Protein AF-A0A8T4T481-F1 (afdb_monomer_lite)

Foldseek 3Di:
DDDDADPQLVVLLLVLLVLQLVLLCPPPDNDPVLSVLLSVLSSCLSVQLQVQLQVLQVVVQKGKGKHWDFQDDDDDDDPDPVVVVVVVCRRQVLRVVQVVVCVVVVSLDRLSQTIFIDIDHPPPDPPVDPDDDQLLSQLVSLLSSLVSLVVSLLVVCVVVPDDRPSSCSSLSNSQSLLDCRHRRSNVSNCVNDVLSSQLSNQLSLQLSLCSNPDPSVVSNVVSNVRSVVRSVVCCVVQPVPPDPPPDPDDVSVVVSVVVVVLSVVLSVVLSVCVSVPPPSVVSVVVNVVSVVVVVVVVCVVVVPPD

Structure (mmCIF, N/CA/C/O backbone):
data_AF-A0A8T4T481-F1
#
_entry.id   AF-A0A8T4T481-F1
#
loop_
_atom_site.group_PDB
_atom_site.id
_atom_site.type_symbol
_atom_site.label_atom_id
_atom_site.label_alt_id
_atom_site.label_comp_id
_atom_site.label_asym_id
_atom_site.label_entity_id
_atom_site.label_seq_id
_atom_site.pdbx_PDB_ins_code
_atom_site.Cartn_x
_atom_site.Cartn_y
_atom_site.Cartn_z
_atom_site.occupancy
_atom_site.B_iso_or_equiv
_atom_site.auth_seq_id
_atom_site.auth_comp_id
_atom_site.auth_asym_id
_atom_site.auth_atom_id
_atom_site.pdbx_PDB_model_num
ATOM 1 N N . MET A 1 1 ? -4.929 15.536 20.850 1.00 77.12 1 MET A N 1
ATOM 2 C CA . MET A 1 1 ? -4.049 14.364 20.617 1.00 77.12 1 MET A CA 1
ATOM 3 C C . MET A 1 1 ? -2.682 14.865 20.194 1.00 77.12 1 MET A C 1
ATOM 5 O O . MET A 1 1 ? -2.613 15.972 19.676 1.00 77.12 1 MET A O 1
ATOM 9 N N . LYS A 1 2 ? -1.603 14.121 20.463 1.00 84.50 2 LYS A N 1
ATOM 10 C CA . LYS A 1 2 ? -0.240 14.537 20.091 1.00 84.50 2 LYS A CA 1
ATOM 11 C C . LYS A 1 2 ? 0.273 13.630 18.977 1.00 84.50 2 LYS A C 1
ATOM 13 O O . LYS A 1 2 ? 0.201 12.415 19.113 1.00 84.50 2 LYS A O 1
ATOM 18 N N . PHE A 1 3 ? 0.809 14.221 17.913 1.00 93.25 3 PHE A N 1
ATOM 19 C CA . PHE A 1 3 ? 1.519 13.489 16.869 1.00 93.25 3 PHE A CA 1
ATOM 20 C C . PHE A 1 3 ? 2.797 12.888 17.470 1.00 93.25 3 PHE A C 1
ATOM 22 O O . PHE A 1 3 ? 3.713 13.623 17.840 1.00 93.25 3 PHE A O 1
ATOM 29 N N . ARG A 1 4 ? 2.820 11.566 17.669 1.00 95.25 4 ARG A N 1
ATOM 30 C CA . ARG A 1 4 ? 3.954 10.830 18.244 1.00 95.25 4 ARG A CA 1
ATOM 31 C C . ARG A 1 4 ? 4.041 9.439 17.623 1.00 95.25 4 ARG A C 1
ATOM 33 O O . ARG A 1 4 ? 3.011 8.823 17.337 1.00 95.25 4 ARG A O 1
ATOM 40 N N . PHE A 1 5 ? 5.268 8.962 17.450 1.00 96.44 5 PHE A N 1
ATOM 41 C CA . PHE A 1 5 ? 5.553 7.580 17.083 1.00 96.44 5 PHE A CA 1
ATOM 42 C C . PHE A 1 5 ? 5.757 6.749 18.346 1.00 96.44 5 PHE A C 1
ATOM 44 O O . PHE A 1 5 ? 6.467 7.174 19.262 1.00 96.44 5 PHE A O 1
ATOM 51 N N . SER A 1 6 ? 5.122 5.580 18.417 1.00 96.06 6 SER A N 1
ATOM 52 C CA . SER A 1 6 ? 5.387 4.639 19.508 1.00 96.06 6 SER A CA 1
ATOM 53 C C . SER A 1 6 ? 6.702 3.890 19.250 1.00 96.06 6 SER A C 1
ATOM 55 O O . SER A 1 6 ? 7.133 3.739 18.108 1.00 96.06 6 SER A O 1
ATOM 57 N N . LYS A 1 7 ? 7.360 3.384 20.303 1.00 97.06 7 LYS A N 1
ATOM 58 C CA . LYS A 1 7 ? 8.579 2.571 20.127 1.00 97.06 7 LYS A CA 1
ATOM 59 C C . LYS A 1 7 ? 8.307 1.333 19.262 1.00 97.06 7 LYS A C 1
ATOM 61 O O . LYS A 1 7 ? 9.103 1.008 18.391 1.00 97.06 7 LYS A O 1
ATOM 66 N N . THR A 1 8 ? 7.159 0.683 19.467 1.00 95.06 8 THR A N 1
ATOM 67 C CA . THR A 1 8 ? 6.740 -0.483 18.674 1.00 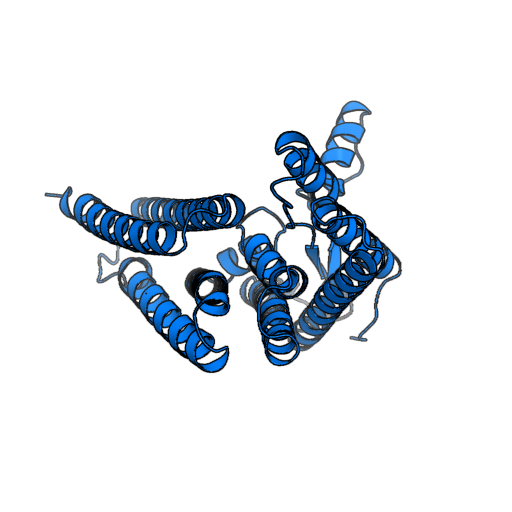95.06 8 THR A CA 1
ATOM 68 C C . THR A 1 8 ? 6.475 -0.124 17.217 1.00 95.06 8 THR A C 1
ATOM 70 O O . THR A 1 8 ? 6.789 -0.900 16.326 1.00 95.06 8 THR A O 1
ATOM 73 N N . GLU A 1 9 ? 5.930 1.065 16.966 1.00 96.19 9 GLU A N 1
ATOM 74 C CA . GLU A 1 9 ? 5.680 1.572 15.621 1.00 96.19 9 GLU A CA 1
ATOM 75 C C . GLU A 1 9 ? 6.979 1.796 14.841 1.00 96.19 9 GLU A C 1
ATOM 77 O O . GLU A 1 9 ? 7.082 1.371 13.693 1.00 96.19 9 GLU A O 1
ATOM 82 N N . ILE A 1 10 ? 7.989 2.394 15.484 1.00 98.00 10 ILE A N 1
ATOM 83 C CA . ILE A 1 10 ? 9.317 2.597 14.887 1.00 98.00 10 ILE A CA 1
ATOM 84 C C . ILE A 1 10 ? 9.959 1.249 14.541 1.00 98.00 10 ILE A C 1
ATOM 86 O O . ILE A 1 10 ? 10.468 1.085 13.436 1.00 98.00 10 ILE A O 1
ATOM 90 N N . ILE A 1 11 ? 9.893 0.271 15.452 1.00 97.31 11 ILE A N 1
ATOM 91 C CA . ILE A 1 11 ? 10.431 -1.078 15.217 1.00 97.31 11 ILE A CA 1
ATOM 92 C C . ILE A 1 11 ? 9.756 -1.725 14.003 1.00 97.31 11 ILE A C 1
ATOM 94 O O . ILE A 1 11 ? 10.442 -2.221 13.113 1.00 97.31 11 ILE A O 1
ATOM 98 N N . HIS A 1 12 ? 8.425 -1.682 13.924 1.00 97.00 12 HIS A N 1
ATOM 99 C CA . HIS A 1 12 ? 7.694 -2.226 12.779 1.00 97.00 12 HIS A CA 1
ATOM 100 C C . HIS A 1 12 ? 8.038 -1.527 11.468 1.00 97.00 12 HIS A C 1
ATOM 102 O O . HIS A 1 12 ? 8.135 -2.192 10.437 1.00 97.00 12 HIS A O 1
ATOM 108 N N . LEU A 1 13 ? 8.226 -0.207 11.494 1.00 97.94 13 LEU A N 1
ATOM 109 C CA . LEU A 1 13 ? 8.592 0.564 10.312 1.00 97.94 13 LEU A CA 1
ATOM 110 C C . LEU A 1 13 ? 9.979 0.156 9.804 1.00 97.94 13 LEU A C 1
ATOM 112 O O . LEU A 1 13 ? 10.129 -0.117 8.616 1.00 97.94 13 LEU A O 1
ATOM 116 N N . ILE A 1 14 ? 10.961 0.040 10.705 1.00 98.19 14 ILE A N 1
ATOM 117 C CA . ILE A 1 14 ? 12.320 -0.408 10.369 1.00 98.19 14 ILE A CA 1
ATOM 118 C C . ILE A 1 14 ? 12.294 -1.830 9.799 1.00 98.19 14 ILE A C 1
ATOM 120 O O . ILE A 1 14 ? 12.853 -2.065 8.730 1.00 98.19 14 ILE A O 1
ATOM 124 N N . LEU A 1 15 ? 11.607 -2.765 10.464 1.00 97.75 15 LEU A N 1
ATOM 125 C CA . LEU A 1 15 ? 11.497 -4.152 10.000 1.00 97.75 15 LEU A CA 1
ATOM 126 C C . LEU A 1 15 ? 10.835 -4.248 8.622 1.00 97.75 15 LEU A C 1
ATOM 128 O O . LEU A 1 15 ? 11.298 -5.000 7.769 1.00 97.75 15 LEU A O 1
ATOM 132 N N . SER A 1 16 ? 9.788 -3.459 8.380 1.00 98.00 16 SER A N 1
ATOM 133 C CA . SER A 1 16 ? 9.096 -3.448 7.088 1.00 98.00 16 SER A CA 1
ATOM 134 C C . SER A 1 16 ? 9.973 -2.872 5.981 1.00 98.00 16 SER A C 1
ATOM 136 O O . SER A 1 16 ? 10.030 -3.444 4.896 1.00 98.00 16 SER A O 1
ATOM 138 N N . ALA A 1 17 ? 10.700 -1.783 6.251 1.00 98.12 17 ALA A N 1
ATOM 139 C CA . ALA A 1 17 ? 11.646 -1.204 5.298 1.00 98.12 17 ALA A CA 1
ATOM 140 C C . ALA A 1 17 ? 12.780 -2.186 4.959 1.00 98.12 17 ALA A C 1
ATOM 142 O O . ALA A 1 17 ? 13.095 -2.384 3.784 1.00 98.12 17 ALA A O 1
ATOM 143 N N . MET A 1 18 ? 13.346 -2.858 5.968 1.00 98.12 18 MET A N 1
ATOM 144 C CA . MET A 1 18 ? 14.368 -3.892 5.777 1.00 98.12 18 MET A CA 1
ATOM 145 C C . MET A 1 18 ? 13.843 -5.067 4.948 1.00 98.12 18 MET A C 1
ATOM 147 O O . MET A 1 18 ? 14.505 -5.482 3.999 1.00 98.12 18 MET A O 1
ATOM 151 N N . LEU A 1 19 ? 12.642 -5.564 5.256 1.00 97.75 19 LEU A N 1
ATOM 152 C CA . LEU A 1 19 ? 12.029 -6.670 4.525 1.00 97.75 19 LEU A CA 1
ATOM 153 C C . LEU A 1 19 ? 11.752 -6.299 3.063 1.00 97.75 19 LEU A C 1
ATOM 155 O O . LEU A 1 19 ? 12.134 -7.048 2.172 1.00 97.75 19 LEU A O 1
ATOM 159 N N . ILE A 1 20 ? 11.158 -5.130 2.793 1.00 97.56 20 ILE A N 1
ATOM 160 C CA . ILE A 1 20 ? 10.938 -4.652 1.414 1.00 97.56 20 ILE A CA 1
ATOM 161 C C . ILE A 1 20 ? 12.269 -4.549 0.671 1.00 97.56 20 ILE A C 1
ATOM 163 O O . ILE A 1 20 ? 12.371 -4.988 -0.472 1.00 97.56 20 ILE A O 1
ATOM 167 N N . THR A 1 21 ? 13.293 -3.997 1.326 1.00 97.12 21 THR A N 1
ATOM 168 C CA . THR A 1 21 ? 14.625 -3.864 0.732 1.00 97.12 21 THR A CA 1
ATOM 169 C C . THR A 1 21 ? 15.186 -5.219 0.341 1.00 97.12 21 THR A C 1
ATOM 171 O O . THR A 1 21 ? 15.628 -5.369 -0.791 1.00 97.12 21 THR A O 1
ATOM 174 N N . PHE A 1 22 ? 15.119 -6.200 1.241 1.00 96.62 22 PHE A N 1
ATOM 175 C CA . PHE A 1 22 ? 15.574 -7.565 0.994 1.00 96.62 22 PHE A CA 1
ATOM 176 C C . PHE A 1 22 ? 14.816 -8.237 -0.161 1.00 96.62 22 PHE A C 1
ATOM 178 O O . PHE A 1 22 ? 15.438 -8.791 -1.063 1.00 96.62 22 PHE A O 1
ATOM 185 N N . LEU A 1 23 ? 13.481 -8.148 -0.167 1.00 95.88 23 LEU A N 1
ATOM 186 C CA . LEU A 1 23 ? 12.646 -8.780 -1.192 1.00 95.88 23 LEU A CA 1
ATOM 187 C C . LEU A 1 23 ? 12.890 -8.192 -2.589 1.00 95.88 23 LEU A C 1
ATOM 189 O O . LEU A 1 23 ? 12.857 -8.918 -3.576 1.00 95.88 23 LEU A O 1
ATOM 193 N N . VAL A 1 24 ? 13.117 -6.880 -2.691 1.00 94.81 24 VAL A N 1
ATOM 194 C CA . VAL A 1 24 ? 13.310 -6.212 -3.988 1.00 94.81 24 VAL A CA 1
ATOM 195 C C . VAL A 1 24 ? 14.765 -6.289 -4.458 1.00 94.81 24 VAL A C 1
ATOM 197 O O . VAL A 1 24 ? 15.008 -6.393 -5.658 1.00 94.81 24 VAL A O 1
ATOM 200 N N . SER A 1 25 ? 15.741 -6.254 -3.546 1.00 94.69 25 SER A N 1
ATOM 201 C CA . SER A 1 25 ? 17.161 -6.230 -3.913 1.00 94.69 25 SER A CA 1
ATOM 202 C C . SER A 1 25 ? 17.679 -7.550 -4.474 1.00 94.69 25 SER A C 1
ATOM 204 O O . SER A 1 25 ? 18.636 -7.533 -5.241 1.00 94.69 25 SER A O 1
ATOM 206 N N . PHE A 1 26 ? 17.052 -8.678 -4.137 1.00 90.94 26 PHE A N 1
ATOM 207 C CA . PHE A 1 26 ? 17.562 -10.005 -4.485 1.00 90.94 26 PHE A CA 1
ATOM 208 C C . PHE A 1 26 ? 17.659 -10.268 -5.995 1.00 90.94 26 PHE A C 1
ATOM 210 O O . PHE A 1 26 ? 18.586 -10.933 -6.447 1.00 90.94 26 PHE A O 1
ATOM 217 N N . ASN A 1 27 ? 16.730 -9.726 -6.787 1.00 84.50 27 ASN A N 1
ATOM 218 C CA . ASN A 1 27 ? 16.729 -9.903 -8.247 1.00 84.50 27 ASN A CA 1
ATOM 219 C C . ASN A 1 27 ? 17.620 -8.902 -8.981 1.00 84.50 27 ASN A C 1
ATOM 221 O O . ASN A 1 27 ? 17.756 -8.959 -10.205 1.00 84.50 27 ASN A O 1
ATOM 225 N N . ILE A 1 28 ? 18.184 -7.942 -8.259 1.00 86.00 28 ILE A N 1
ATOM 226 C CA . ILE A 1 28 ? 19.039 -6.923 -8.840 1.00 86.00 28 ILE A CA 1
ATOM 227 C C . ILE A 1 28 ? 20.461 -7.441 -8.692 1.00 86.00 28 ILE A C 1
ATOM 229 O O . ILE A 1 28 ? 20.845 -7.933 -7.630 1.00 86.00 28 ILE A O 1
ATOM 233 N N . LYS A 1 29 ? 21.248 -7.344 -9.772 1.00 82.88 29 LYS A N 1
ATOM 234 C CA . LYS A 1 29 ? 22.696 -7.595 -9.708 1.00 82.88 29 LYS A CA 1
ATOM 235 C C . LYS A 1 29 ? 23.229 -6.875 -8.474 1.00 82.88 29 LYS A C 1
ATOM 237 O O . LYS A 1 29 ? 22.825 -5.739 -8.253 1.00 82.88 29 LYS A O 1
ATOM 242 N N . SER A 1 30 ? 24.054 -7.549 -7.672 1.00 77.44 30 SER A N 1
ATOM 243 C CA . SER A 1 30 ? 24.447 -7.191 -6.298 1.00 77.44 30 SER A CA 1
ATOM 244 C C . SER A 1 30 ? 25.263 -5.890 -6.185 1.00 77.44 30 SER A C 1
ATOM 246 O O . SER A 1 30 ? 26.362 -5.853 -5.635 1.00 77.44 30 SER A O 1
ATOM 248 N N . GLU A 1 31 ? 24.728 -4.805 -6.727 1.00 92.44 31 GLU A N 1
ATOM 249 C CA . GLU A 1 31 ? 25.253 -3.459 -6.715 1.00 92.44 31 GLU A CA 1
ATOM 250 C C . GLU A 1 31 ? 24.807 -2.794 -5.419 1.00 92.44 31 GLU A C 1
ATOM 252 O O . GLU A 1 31 ? 23.629 -2.497 -5.210 1.00 92.44 31 GLU A O 1
ATOM 257 N N . VAL A 1 32 ? 25.774 -2.510 -4.549 1.00 94.00 32 VAL A N 1
ATOM 258 C CA . VAL A 1 32 ? 25.537 -1.860 -3.252 1.00 94.00 32 VAL A CA 1
ATOM 259 C C . VAL A 1 32 ? 24.754 -0.550 -3.414 1.00 94.00 32 VAL A C 1
ATOM 261 O O . VAL A 1 32 ? 23.876 -0.245 -2.607 1.00 94.00 32 VAL A O 1
ATOM 264 N N . SER A 1 33 ? 25.007 0.199 -4.494 1.00 92.69 33 SER A N 1
ATOM 265 C CA . SER A 1 33 ? 24.300 1.453 -4.784 1.00 92.69 33 SER A CA 1
ATOM 266 C C . SER A 1 33 ? 22.793 1.249 -4.996 1.00 92.69 33 SER A C 1
ATOM 268 O O . SER A 1 33 ? 21.999 2.053 -4.507 1.00 92.69 33 SER A O 1
ATOM 270 N N . ALA A 1 34 ? 22.385 0.165 -5.665 1.00 92.56 34 ALA A N 1
ATOM 271 C CA . ALA A 1 34 ? 20.980 -0.155 -5.897 1.00 92.56 34 ALA A CA 1
ATOM 272 C C . ALA A 1 34 ? 20.279 -0.532 -4.589 1.00 92.56 34 ALA A C 1
ATOM 274 O O . ALA A 1 34 ? 19.204 -0.011 -4.297 1.00 92.56 34 ALA A O 1
ATOM 275 N N . VAL A 1 35 ? 20.923 -1.349 -3.749 1.00 95.06 35 VAL A N 1
ATOM 276 C CA . VAL A 1 35 ? 20.387 -1.729 -2.430 1.00 95.06 35 VAL A CA 1
ATOM 277 C C . VAL A 1 35 ? 20.132 -0.496 -1.559 1.00 95.06 35 VAL A C 1
ATOM 279 O O . VAL A 1 35 ? 19.062 -0.376 -0.965 1.00 95.06 35 VAL A O 1
ATOM 282 N N . ILE A 1 36 ? 21.071 0.458 -1.529 1.00 95.50 36 ILE A N 1
ATOM 283 C CA . ILE A 1 36 ? 20.921 1.709 -0.769 1.00 95.50 36 ILE A CA 1
ATOM 284 C C . ILE A 1 36 ? 19.751 2.546 -1.303 1.00 95.50 36 ILE A C 1
ATOM 286 O O . ILE A 1 36 ? 18.955 3.054 -0.512 1.00 95.50 36 ILE A O 1
ATOM 290 N N . ARG A 1 37 ? 19.599 2.674 -2.630 1.00 94.81 37 ARG A N 1
ATOM 291 C CA . ARG A 1 37 ? 18.474 3.416 -3.229 1.00 94.81 37 ARG A CA 1
ATOM 292 C C . ARG A 1 37 ? 17.126 2.774 -2.903 1.00 94.81 37 ARG A C 1
ATOM 294 O O . ARG A 1 37 ? 16.200 3.486 -2.526 1.00 94.81 37 ARG A O 1
ATOM 301 N N . ILE A 1 38 ? 17.020 1.449 -2.978 1.00 95.75 38 ILE A N 1
ATOM 302 C CA . ILE A 1 38 ? 15.807 0.696 -2.612 1.00 95.75 38 ILE A CA 1
ATOM 303 C C . ILE A 1 38 ? 15.476 0.891 -1.133 1.00 95.75 38 ILE A C 1
ATOM 305 O O . ILE A 1 38 ? 14.319 1.150 -0.788 1.00 95.75 38 ILE A O 1
ATOM 309 N N . ALA A 1 39 ? 16.481 0.801 -0.259 1.00 97.00 39 ALA A N 1
ATOM 310 C CA . ALA A 1 39 ? 16.315 1.024 1.173 1.00 97.00 39 ALA A CA 1
ATOM 311 C C . ALA A 1 39 ? 15.792 2.431 1.463 1.00 97.00 39 ALA A C 1
ATOM 313 O O . ALA A 1 39 ? 14.841 2.605 2.225 1.00 97.00 39 ALA A O 1
ATOM 314 N N . LEU A 1 40 ? 16.360 3.437 0.802 1.00 96.81 40 LEU A N 1
ATOM 315 C CA . LEU A 1 40 ? 15.941 4.823 0.946 1.00 96.81 40 LEU A CA 1
ATOM 316 C C . LEU A 1 40 ? 14.509 5.026 0.431 1.00 96.81 40 LEU A C 1
ATOM 318 O O . LEU A 1 40 ? 13.671 5.559 1.158 1.00 96.81 40 LEU A O 1
ATOM 322 N N . VAL A 1 41 ? 14.195 4.566 -0.783 1.00 96.94 41 VAL A N 1
ATOM 323 C CA . VAL A 1 41 ? 12.866 4.738 -1.394 1.00 96.94 41 VAL A CA 1
ATOM 324 C C . VAL A 1 41 ? 11.779 4.024 -0.592 1.00 96.94 41 VAL A C 1
ATOM 326 O O . VAL A 1 41 ? 10.727 4.613 -0.332 1.00 96.94 41 VAL A O 1
ATOM 329 N N . SER A 1 42 ? 12.019 2.784 -0.159 1.00 97.44 42 SER A N 1
ATOM 330 C CA . SER A 1 42 ? 11.067 2.036 0.673 1.00 97.44 42 SER A CA 1
ATOM 331 C C . SER A 1 42 ? 10.837 2.724 2.022 1.00 97.44 42 SER A C 1
ATOM 333 O O . SER A 1 42 ? 9.688 2.916 2.422 1.00 97.44 42 SER A O 1
ATOM 335 N N . THR A 1 43 ? 11.905 3.191 2.677 1.00 98.25 43 THR A N 1
ATOM 336 C CA . THR A 1 43 ? 11.826 3.915 3.953 1.00 98.25 43 THR A CA 1
ATOM 337 C C . THR A 1 43 ? 11.040 5.218 3.816 1.00 98.25 43 THR A C 1
ATOM 339 O O . THR A 1 43 ? 10.115 5.453 4.593 1.00 98.25 43 THR A O 1
ATOM 342 N N . ILE A 1 44 ? 11.346 6.046 2.810 1.00 97.94 44 ILE A N 1
ATOM 343 C CA . ILE A 1 44 ? 10.622 7.304 2.563 1.00 97.94 44 ILE A CA 1
ATOM 344 C C . ILE A 1 44 ? 9.144 7.031 2.287 1.00 97.94 44 ILE A C 1
ATOM 346 O O . ILE A 1 44 ? 8.286 7.697 2.863 1.00 97.94 44 ILE A O 1
ATOM 350 N N . SER A 1 45 ? 8.843 6.032 1.454 1.00 98.06 45 SER A N 1
ATOM 351 C CA . SER A 1 45 ? 7.466 5.672 1.101 1.00 98.06 45 SER A CA 1
ATOM 352 C C . SER A 1 45 ? 6.654 5.285 2.337 1.00 98.06 45 SER A C 1
ATOM 354 O O . SER A 1 45 ? 5.554 5.799 2.537 1.00 98.06 45 SER A O 1
ATOM 356 N N . LEU A 1 46 ? 7.208 4.423 3.198 1.00 98.38 46 LEU A N 1
ATOM 357 C CA . LEU A 1 46 ? 6.557 4.011 4.441 1.00 98.38 46 LEU A CA 1
ATOM 358 C C . LEU A 1 46 ? 6.392 5.181 5.417 1.00 98.38 46 LEU A C 1
ATOM 360 O O . LEU A 1 46 ? 5.291 5.401 5.915 1.00 98.38 46 LEU A O 1
ATOM 364 N N . ILE A 1 47 ? 7.450 5.958 5.676 1.00 98.44 47 ILE A N 1
ATOM 365 C CA . ILE A 1 47 ? 7.392 7.097 6.607 1.00 98.44 47 ILE A CA 1
ATOM 366 C C . ILE A 1 47 ? 6.342 8.107 6.150 1.00 98.44 47 ILE A C 1
ATOM 368 O O . ILE A 1 47 ? 5.506 8.526 6.953 1.00 98.44 47 ILE A O 1
ATOM 372 N N . PHE A 1 48 ? 6.354 8.474 4.869 1.00 98.56 48 PHE A N 1
ATOM 373 C CA . PHE A 1 48 ? 5.409 9.438 4.323 1.00 98.56 48 PHE A CA 1
ATOM 374 C C . PHE A 1 48 ? 3.964 8.947 4.476 1.00 98.56 48 PHE A C 1
ATOM 376 O O . PHE A 1 48 ? 3.112 9.695 4.961 1.00 98.56 48 PHE A O 1
ATOM 383 N N . ALA A 1 49 ? 3.703 7.669 4.190 1.00 98.38 49 ALA A N 1
ATOM 384 C CA . ALA A 1 49 ? 2.380 7.086 4.382 1.00 98.38 49 ALA A CA 1
ATOM 385 C C . ALA A 1 49 ? 1.913 7.092 5.836 1.00 98.38 49 ALA A C 1
ATOM 387 O O . ALA A 1 49 ? 0.775 7.480 6.112 1.00 98.38 49 ALA A O 1
ATOM 388 N N . VAL A 1 50 ? 2.790 6.748 6.781 1.00 98.38 50 VAL A N 1
ATOM 389 C CA . VAL A 1 50 ? 2.454 6.774 8.211 1.00 98.38 50 VAL A CA 1
ATOM 390 C C . VAL A 1 50 ? 2.180 8.196 8.698 1.00 98.38 50 VAL A C 1
ATOM 392 O O . VAL A 1 50 ? 1.233 8.410 9.458 1.00 98.38 50 VAL A O 1
ATOM 395 N N . ILE A 1 51 ? 2.957 9.185 8.244 1.00 98.38 51 ILE A N 1
ATOM 396 C CA . ILE A 1 51 ? 2.722 10.598 8.571 1.00 98.38 51 ILE A CA 1
ATOM 397 C C . ILE A 1 51 ? 1.332 11.022 8.086 1.00 98.38 51 ILE A C 1
ATOM 399 O O . ILE A 1 51 ? 0.547 11.544 8.880 1.00 98.38 51 ILE A O 1
ATOM 403 N N . ILE A 1 52 ? 0.998 10.759 6.819 1.00 98.44 52 ILE A N 1
ATOM 404 C CA . ILE A 1 52 ? -0.301 11.125 6.241 1.00 98.44 52 ILE A CA 1
ATOM 405 C C . ILE A 1 52 ? -1.451 10.420 6.971 1.00 98.44 52 ILE A C 1
ATOM 407 O O . ILE A 1 52 ? -2.418 11.075 7.362 1.00 98.44 52 ILE A O 1
ATOM 411 N N . GLN A 1 53 ? -1.335 9.118 7.245 1.00 98.06 53 GLN A N 1
ATOM 412 C CA . GLN A 1 53 ? -2.341 8.369 8.007 1.00 98.06 53 GLN A CA 1
ATOM 413 C C . GLN A 1 53 ? -2.553 8.947 9.410 1.00 98.06 53 GLN A C 1
ATOM 415 O O . GLN A 1 53 ? -3.695 9.108 9.842 1.00 98.06 53 GLN A O 1
ATOM 420 N N . LYS A 1 54 ? -1.477 9.310 10.120 1.00 97.69 54 LYS A N 1
ATOM 421 C CA . LYS A 1 54 ? -1.569 9.967 11.431 1.00 97.69 54 LYS A CA 1
ATOM 422 C C . LYS A 1 54 ? -2.229 11.337 11.341 1.00 97.69 54 LYS A C 1
ATOM 424 O O . LYS A 1 54 ? -3.089 11.630 12.164 1.00 97.69 54 LYS A O 1
ATOM 429 N N . LEU A 1 55 ? -1.866 12.167 10.363 1.00 97.56 55 LEU A N 1
ATOM 430 C CA . LEU A 1 55 ? -2.462 13.496 10.180 1.00 97.56 55 LEU A CA 1
ATOM 431 C C . LEU A 1 55 ? -3.967 13.405 9.899 1.00 97.56 55 LEU A C 1
ATOM 433 O O . LEU A 1 55 ? -4.762 14.106 10.527 1.00 97.56 55 LEU A O 1
ATOM 437 N N . VAL A 1 56 ? -4.372 12.494 9.011 1.00 97.69 56 VAL A N 1
ATOM 438 C CA . VAL A 1 56 ? -5.787 12.250 8.702 1.00 97.69 56 VAL A CA 1
ATOM 439 C C . VAL A 1 56 ? -6.510 11.648 9.907 1.00 97.69 56 VAL A C 1
ATOM 441 O O . VAL A 1 56 ? -7.614 12.079 10.227 1.00 97.69 56 VAL A O 1
ATOM 444 N N . GLY A 1 57 ? -5.884 10.721 10.634 1.00 96.56 57 GLY A N 1
ATOM 445 C CA . GLY A 1 57 ? -6.431 10.172 11.875 1.00 96.56 57 GLY A CA 1
ATOM 446 C C . GLY A 1 57 ? -6.700 11.263 12.913 1.00 96.56 57 GLY A C 1
ATOM 447 O O . GLY A 1 57 ? -7.808 11.354 13.441 1.00 96.56 57 GLY A O 1
ATOM 448 N N . LEU A 1 58 ? -5.735 12.160 13.136 1.00 95.19 58 LEU A N 1
ATOM 449 C CA . LEU A 1 58 ? -5.867 13.277 14.075 1.00 95.19 58 LEU A CA 1
ATOM 450 C C . LEU A 1 58 ? -7.038 14.200 13.718 1.00 95.19 58 LEU A C 1
ATOM 452 O O . LEU A 1 58 ? -7.743 14.643 14.625 1.00 95.19 58 LEU A O 1
ATOM 456 N N . LYS A 1 59 ? -7.293 14.433 12.421 1.00 95.38 59 LYS A N 1
ATOM 457 C CA . LYS A 1 59 ? -8.455 15.203 11.941 1.00 95.38 59 LYS A CA 1
ATOM 458 C C . LYS A 1 59 ? -9.790 14.589 12.386 1.00 95.38 59 LYS A C 1
ATOM 460 O O . LYS A 1 59 ? -10.723 15.329 12.679 1.00 95.38 59 LYS A O 1
ATOM 465 N N . TYR A 1 60 ? -9.876 13.262 12.475 1.00 94.12 60 TYR A N 1
ATOM 466 C CA . TYR A 1 60 ? -11.066 12.536 12.942 1.00 94.12 60 TYR A CA 1
ATOM 467 C C . TYR A 1 60 ? -11.055 12.231 14.449 1.00 94.12 60 TYR A C 1
ATOM 469 O O . TYR A 1 60 ? -11.936 11.534 14.949 1.00 94.12 60 TYR A O 1
ATOM 477 N N . GLY A 1 61 ? -10.065 12.726 15.199 1.00 92.69 61 GLY A N 1
ATOM 478 C CA . GLY A 1 61 ? -9.910 12.376 16.611 1.00 92.69 61 GLY A CA 1
ATOM 479 C C . GLY A 1 61 ? -9.582 10.892 16.815 1.00 92.69 61 GLY A C 1
ATOM 480 O O . GLY A 1 61 ? -10.091 10.253 17.739 1.00 92.69 61 GLY A O 1
ATOM 481 N N . LEU A 1 62 ? -8.757 10.341 15.930 1.00 93.56 62 LEU A N 1
ATOM 482 C CA . LEU A 1 62 ? -8.286 8.964 15.929 1.00 93.56 62 LEU A CA 1
ATOM 483 C C . LEU A 1 62 ? -6.751 8.944 15.997 1.00 93.56 62 LEU A C 1
ATOM 485 O O . LEU A 1 62 ? -6.069 9.784 15.412 1.00 93.56 62 LEU A O 1
ATOM 489 N N . GLU A 1 63 ? -6.190 7.965 16.696 1.00 95.00 63 GLU A N 1
ATOM 490 C CA . GLU A 1 63 ? -4.751 7.708 16.740 1.00 95.00 63 GLU A CA 1
ATOM 491 C C . GLU A 1 63 ? -4.435 6.541 15.801 1.00 95.00 63 GLU A C 1
ATOM 493 O O . GLU A 1 63 ? -4.739 5.388 16.103 1.00 95.00 63 GLU A O 1
ATOM 498 N N . ALA A 1 64 ? -3.847 6.840 14.641 1.00 96.81 64 ALA A N 1
ATOM 499 C CA . ALA A 1 64 ? -3.326 5.818 13.740 1.00 96.81 64 ALA A CA 1
ATOM 500 C C . ALA A 1 64 ? -1.927 5.377 14.202 1.00 96.81 64 ALA A C 1
ATOM 502 O O . ALA A 1 64 ? -1.043 6.208 14.445 1.00 96.81 64 ALA A O 1
ATOM 503 N N . GLU A 1 65 ? -1.729 4.070 14.328 1.00 96.94 65 GLU A N 1
ATOM 504 C CA . GLU A 1 65 ? -0.448 3.463 14.677 1.00 96.94 65 GLU A CA 1
ATOM 505 C C . GLU A 1 65 ? -0.055 2.437 13.619 1.00 96.94 65 GLU A C 1
ATOM 507 O O . GLU A 1 65 ? -0.792 1.481 13.373 1.00 96.94 65 GLU A O 1
ATOM 512 N N . TYR A 1 66 ? 1.111 2.625 13.007 1.00 97.75 66 TYR A N 1
ATOM 513 C CA . TYR A 1 66 ? 1.648 1.690 12.030 1.00 97.75 66 TYR A CA 1
ATOM 514 C C . TYR A 1 66 ? 2.005 0.339 12.663 1.00 97.75 66 TYR A C 1
ATOM 516 O O . TYR A 1 66 ? 2.542 0.248 13.775 1.00 97.75 66 TYR A O 1
ATOM 524 N N . ARG A 1 67 ? 1.680 -0.733 11.941 1.00 96.38 67 ARG A N 1
ATOM 525 C CA . ARG A 1 67 ? 1.900 -2.122 12.344 1.00 96.38 67 ARG A CA 1
ATOM 526 C C . ARG A 1 67 ? 2.299 -2.940 11.121 1.00 96.38 67 ARG A C 1
ATOM 528 O O . ARG A 1 67 ? 1.871 -2.648 10.007 1.00 96.38 67 ARG A O 1
ATOM 535 N N . ILE A 1 68 ? 3.081 -3.990 11.338 1.00 96.50 68 ILE A N 1
ATOM 536 C CA . ILE A 1 68 ? 3.224 -5.034 10.321 1.00 96.50 68 ILE A CA 1
ATOM 537 C C . ILE A 1 68 ? 1.859 -5.713 10.164 1.00 96.50 68 ILE A C 1
ATOM 539 O O . ILE A 1 68 ? 1.102 -5.826 11.131 1.00 96.50 68 ILE A O 1
ATOM 543 N N . TRP A 1 69 ? 1.513 -6.096 8.941 1.00 96.06 69 TRP A N 1
ATOM 544 C CA . TRP A 1 69 ? 0.276 -6.804 8.657 1.00 96.06 69 TRP A CA 1
ATOM 545 C C . TRP A 1 69 ? 0.194 -8.109 9.462 1.00 96.06 69 TRP A C 1
ATOM 547 O O . TRP A 1 69 ? 1.151 -8.874 9.529 1.00 96.06 69 TRP A O 1
ATOM 557 N N . ALA A 1 70 ? -0.964 -8.331 10.077 1.00 93.94 70 ALA A N 1
ATOM 558 C CA . ALA A 1 70 ? -1.306 -9.500 10.877 1.00 93.94 70 ALA A CA 1
ATOM 559 C C . ALA A 1 70 ? -2.766 -9.857 10.576 1.00 93.94 70 ALA A C 1
ATOM 561 O O . ALA A 1 70 ? -3.610 -8.957 10.501 1.00 93.94 70 ALA A O 1
ATOM 562 N N . PHE A 1 71 ? -3.101 -11.136 10.410 1.00 88.50 71 PHE A N 1
ATOM 563 C CA . PHE A 1 71 ? -4.496 -11.554 10.184 1.00 88.50 71 PHE A CA 1
ATOM 564 C C . PHE A 1 71 ? -5.362 -11.398 11.436 1.00 88.50 71 PHE A C 1
ATOM 566 O O . PHE A 1 71 ? -6.575 -11.218 11.330 1.00 88.50 71 PHE A O 1
ATOM 573 N N . ARG A 1 72 ? -4.757 -11.458 12.623 1.00 80.94 72 ARG A N 1
ATOM 574 C CA . ARG A 1 72 ? -5.478 -11.433 13.892 1.00 80.94 72 ARG A CA 1
ATOM 575 C C . ARG A 1 72 ? -5.507 -10.030 14.481 1.00 80.94 72 ARG A C 1
ATOM 577 O O . ARG A 1 72 ? -4.479 -9.378 14.631 1.00 80.94 72 ARG A O 1
ATOM 584 N N . GLU A 1 73 ? -6.695 -9.578 14.866 1.00 67.00 73 GLU A N 1
ATOM 585 C CA . GLU A 1 73 ? -6.838 -8.441 15.774 1.00 67.00 73 GLU A CA 1
ATOM 586 C C . GLU A 1 73 ? -6.707 -8.974 17.208 1.00 67.00 73 GLU A C 1
ATOM 588 O O . GLU A 1 73 ? -7.604 -9.657 17.692 1.00 67.00 73 GLU A O 1
ATOM 593 N N . TYR A 1 74 ? -5.546 -8.740 17.836 1.00 55.69 74 TYR A N 1
ATOM 594 C CA . TYR A 1 74 ? -5.160 -9.103 19.213 1.00 55.69 74 TYR A CA 1
ATOM 595 C C . TYR A 1 74 ? -6.260 -9.764 20.070 1.00 55.69 74 TYR A C 1
ATOM 597 O O . TYR A 1 74 ? -7.026 -9.084 20.756 1.00 55.69 74 TYR A O 1
ATOM 605 N N . THR A 1 75 ? -6.306 -11.097 20.103 1.00 50.44 75 THR A N 1
ATOM 606 C CA . THR A 1 75 ? -7.099 -11.824 21.105 1.00 50.44 75 THR A CA 1
ATOM 607 C C . THR A 1 75 ? -6.244 -12.226 22.305 1.00 50.44 75 THR A C 1
ATOM 609 O O . THR A 1 75 ? -5.017 -12.165 22.279 1.00 50.44 75 THR A O 1
ATOM 612 N N . LYS A 1 76 ? -6.927 -12.610 23.389 1.00 60.97 76 LYS A N 1
ATOM 613 C CA . LYS A 1 76 ? -6.339 -13.032 24.669 1.00 60.97 76 LYS A CA 1
ATOM 614 C C . LYS A 1 76 ? -5.213 -14.065 24.479 1.00 60.97 76 LYS A C 1
ATOM 616 O O . LYS A 1 76 ? -5.318 -14.883 23.565 1.00 60.97 76 LYS A O 1
ATOM 621 N N . PRO A 1 77 ? -4.200 -14.072 25.370 1.00 64.44 77 PRO A N 1
ATOM 622 C CA . PRO A 1 77 ? -3.067 -14.983 25.265 1.00 64.44 77 PRO A CA 1
ATOM 623 C C . PRO A 1 77 ? -3.527 -16.449 25.206 1.00 64.44 77 PRO A C 1
ATOM 625 O O . PRO A 1 77 ? -4.490 -16.826 25.894 1.00 64.44 77 PRO A O 1
ATOM 628 N N . PRO A 1 78 ? -2.858 -17.281 24.395 1.00 68.19 78 PRO A N 1
ATOM 629 C CA . PRO A 1 78 ? -3.249 -18.665 24.187 1.00 68.19 78 PRO A CA 1
ATOM 630 C C . PRO A 1 78 ? -3.051 -19.479 25.467 1.00 68.19 78 PRO A C 1
ATOM 632 O O . PRO A 1 78 ? -2.049 -19.349 26.163 1.00 68.19 78 PRO A O 1
ATOM 635 N N . LYS A 1 79 ? -4.002 -20.371 25.766 1.00 81.25 79 LYS A N 1
ATOM 636 C CA . LYS A 1 79 ? -3.921 -21.291 26.918 1.00 81.25 79 LYS A CA 1
ATOM 637 C C . LYS A 1 79 ? -3.111 -22.569 26.640 1.00 81.25 79 LYS A C 1
ATOM 639 O O . LYS A 1 79 ? -2.906 -23.356 27.553 1.00 81.25 79 LYS A O 1
ATOM 644 N N . SER A 1 80 ? -2.696 -22.812 25.395 1.00 89.25 80 SER A N 1
ATOM 645 C CA . SER A 1 80 ? -2.055 -24.065 24.961 1.00 89.25 80 SER A CA 1
ATOM 646 C C . SER A 1 80 ? -0.923 -23.801 23.969 1.00 89.25 80 SER A C 1
ATOM 648 O O . SER A 1 80 ? -1.078 -22.934 23.111 1.00 89.25 80 SER A O 1
ATOM 650 N N . PHE A 1 81 ? 0.146 -24.602 24.013 1.00 86.38 81 PHE A N 1
ATOM 651 C CA . PHE A 1 81 ? 1.326 -24.464 23.145 1.00 86.38 81 PHE A CA 1
ATOM 652 C C . PHE A 1 81 ? 1.006 -24.490 21.638 1.00 86.38 81 PHE A C 1
ATOM 654 O O . PHE A 1 81 ? 1.493 -23.636 20.906 1.00 86.38 81 PHE A O 1
ATOM 661 N N . LEU A 1 82 ? 0.121 -25.384 21.173 1.00 86.62 82 LEU A N 1
ATOM 662 C CA . LEU A 1 82 ? -0.293 -25.421 19.757 1.00 86.62 82 LEU A CA 1
ATOM 663 C C . LEU A 1 82 ? -0.953 -24.109 19.307 1.00 86.62 82 LEU A C 1
ATOM 665 O O . LEU A 1 82 ? -0.648 -23.599 18.233 1.00 86.62 82 LEU A O 1
ATOM 669 N N . ARG A 1 83 ? -1.783 -23.513 20.172 1.00 84.62 83 ARG A N 1
ATOM 670 C CA . ARG A 1 83 ? -2.356 -22.183 19.923 1.00 84.62 83 ARG A CA 1
ATOM 671 C C . ARG A 1 83 ? -1.296 -21.087 19.961 1.00 84.62 83 ARG A C 1
ATOM 673 O O . ARG A 1 83 ? -1.454 -20.105 19.267 1.00 84.62 83 ARG A O 1
ATOM 680 N N . ALA A 1 84 ? -0.214 -21.237 20.725 1.00 84.00 84 ALA A N 1
ATOM 681 C CA . ALA A 1 84 ? 0.878 -20.262 20.711 1.00 84.00 84 ALA A CA 1
ATOM 682 C C . ALA A 1 84 ? 1.634 -20.245 19.374 1.00 84.00 84 ALA A C 1
ATOM 684 O O . ALA A 1 84 ? 1.993 -19.170 18.901 1.00 84.00 84 ALA A O 1
ATOM 685 N N . ILE A 1 85 ? 1.828 -21.410 18.745 1.00 84.56 85 ILE A N 1
ATOM 686 C CA . ILE A 1 85 ? 2.402 -21.493 17.393 1.00 84.56 85 ILE A CA 1
ATOM 687 C C . ILE A 1 85 ? 1.451 -20.852 16.380 1.00 84.56 85 ILE A C 1
ATOM 689 O O . ILE A 1 85 ? 1.870 -20.018 15.584 1.00 84.56 85 ILE A O 1
ATOM 693 N N . GLU A 1 86 ? 0.170 -21.210 16.429 1.00 86.06 86 GLU A N 1
ATOM 694 C CA . GLU A 1 86 ? -0.855 -20.632 15.558 1.00 86.06 86 GLU A CA 1
ATOM 695 C C . GLU A 1 86 ? -0.932 -19.100 15.711 1.00 86.06 86 GLU A C 1
ATOM 697 O O . GLU A 1 86 ? -0.900 -18.366 14.725 1.00 86.06 86 GLU A O 1
ATOM 702 N N . ASP A 1 87 ? -0.927 -18.609 16.949 1.00 84.88 87 ASP A N 1
ATOM 703 C CA . ASP A 1 87 ? -0.933 -17.186 17.279 1.00 84.88 87 ASP A CA 1
ATOM 704 C C . ASP A 1 87 ? 0.308 -16.467 16.732 1.00 84.88 87 ASP A C 1
ATOM 706 O O . ASP A 1 87 ? 0.186 -15.383 16.164 1.00 84.88 87 ASP A O 1
ATOM 710 N N . PHE A 1 88 ? 1.487 -17.092 16.820 1.00 85.62 88 PHE A N 1
ATOM 711 C CA . PHE A 1 88 ? 2.708 -16.564 16.215 1.00 85.62 88 PHE A CA 1
ATOM 712 C C . PHE A 1 88 ? 2.563 -16.417 14.695 1.00 85.62 88 PHE A C 1
ATOM 714 O O . PHE A 1 88 ? 2.864 -15.360 14.144 1.00 85.62 88 PHE A O 1
ATOM 721 N N . PHE A 1 89 ? 2.053 -17.438 14.002 1.00 86.75 89 PHE A N 1
ATOM 722 C CA . PHE A 1 89 ? 1.829 -17.341 12.558 1.00 86.75 89 PHE A CA 1
ATOM 723 C C . PHE A 1 89 ? 0.887 -16.192 12.200 1.00 86.75 89 PHE A C 1
ATOM 725 O O . PHE A 1 89 ? 1.155 -15.476 11.236 1.00 86.75 89 PHE A O 1
ATOM 732 N N . TYR A 1 90 ? -0.174 -15.985 12.983 1.00 86.75 90 TYR A N 1
ATOM 733 C CA . TYR A 1 90 ? -1.156 -14.932 12.742 1.00 86.75 90 TYR A CA 1
ATOM 734 C C . TYR A 1 90 ? -0.667 -13.512 13.054 1.00 86.75 90 TYR A C 1
ATOM 736 O O . TYR A 1 90 ? -1.092 -12.570 12.376 1.00 86.75 90 TYR A O 1
ATOM 744 N N . ASP A 1 91 ? 0.213 -13.349 14.040 1.00 88.38 91 ASP A N 1
ATOM 745 C CA . ASP A 1 91 ? 0.769 -12.049 14.427 1.00 88.38 91 ASP A CA 1
ATOM 746 C C . ASP A 1 91 ? 1.882 -11.580 13.469 1.00 88.38 91 ASP A C 1
ATOM 748 O O . ASP A 1 91 ? 2.113 -10.378 13.329 1.00 88.38 91 ASP A O 1
ATOM 752 N N . TYR A 1 92 ? 2.543 -12.512 12.770 1.00 90.88 92 TYR A N 1
ATOM 753 C CA . TYR A 1 92 ? 3.664 -12.234 11.860 1.00 90.88 92 TYR A CA 1
ATOM 754 C C . TYR A 1 92 ? 3.356 -12.520 10.380 1.00 90.88 92 TYR A C 1
ATOM 756 O O . TYR A 1 92 ? 4.272 -12.696 9.571 1.00 90.88 92 TYR A O 1
ATOM 764 N N . THR A 1 93 ? 2.081 -12.529 9.978 1.00 93.12 93 THR A N 1
ATOM 765 C CA . THR A 1 93 ? 1.671 -12.860 8.595 1.00 93.12 93 THR A CA 1
ATOM 766 C C . THR A 1 93 ? 2.305 -11.935 7.561 1.00 93.12 93 THR A C 1
ATOM 768 O O . THR A 1 93 ? 2.721 -12.389 6.500 1.00 93.12 93 THR A O 1
ATOM 771 N N . GLY A 1 94 ? 2.451 -10.652 7.891 1.00 93.00 94 GLY A N 1
ATOM 772 C CA . GLY A 1 94 ? 3.090 -9.634 7.060 1.00 93.00 94 GLY A CA 1
ATOM 773 C C . GLY A 1 94 ? 4.593 -9.789 6.892 1.00 93.00 94 GLY A C 1
ATOM 774 O O . GLY A 1 94 ? 5.171 -9.066 6.094 1.00 93.00 94 GLY A O 1
ATOM 775 N N . ILE A 1 95 ? 5.228 -10.728 7.594 1.00 96.19 95 ILE A N 1
ATOM 776 C CA . ILE A 1 95 ? 6.613 -11.141 7.335 1.00 96.19 95 ILE A CA 1
ATOM 777 C C . ILE A 1 95 ? 6.613 -12.495 6.630 1.00 96.19 95 ILE A C 1
ATOM 779 O O . ILE A 1 95 ? 7.231 -12.655 5.579 1.0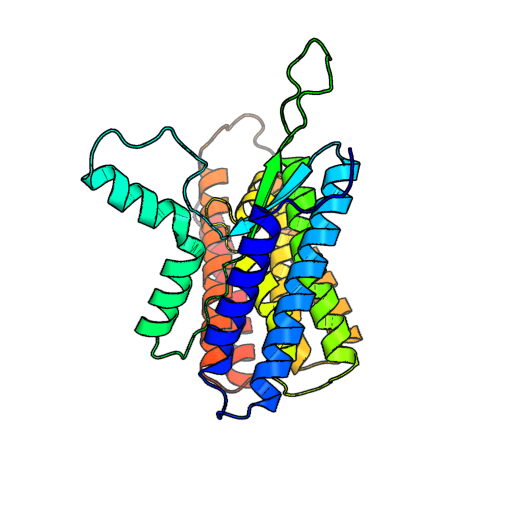0 96.19 95 ILE A O 1
ATOM 783 N N . LEU A 1 96 ? 5.887 -13.460 7.199 1.00 95.62 96 LEU A N 1
ATOM 784 C CA . LEU A 1 96 ? 5.920 -14.855 6.771 1.00 95.62 96 LEU A CA 1
ATOM 785 C C . LEU A 1 96 ? 5.357 -15.049 5.361 1.00 95.62 96 LEU A C 1
ATOM 787 O O . LEU A 1 96 ? 5.964 -15.760 4.568 1.00 95.62 96 LEU A O 1
ATOM 791 N N . ILE A 1 97 ? 4.236 -14.404 5.022 1.00 94.94 97 ILE A N 1
ATOM 792 C CA . ILE A 1 97 ? 3.594 -14.570 3.710 1.00 94.94 97 ILE A CA 1
ATOM 793 C C . ILE A 1 97 ? 4.442 -13.951 2.591 1.00 94.94 97 ILE A C 1
ATOM 795 O O . ILE A 1 97 ? 4.737 -14.673 1.640 1.00 94.94 97 ILE A O 1
ATOM 799 N N . PRO A 1 98 ? 4.895 -12.680 2.678 1.00 95.75 98 PRO A N 1
ATOM 800 C CA . PRO A 1 98 ? 5.839 -12.123 1.711 1.00 95.75 98 PRO A CA 1
ATOM 801 C C . PRO A 1 98 ? 7.067 -12.995 1.470 1.00 95.75 98 PRO A C 1
ATOM 803 O O . PRO A 1 98 ? 7.423 -13.240 0.320 1.00 95.75 98 PRO A O 1
ATOM 806 N N . LEU A 1 99 ? 7.679 -13.502 2.544 1.00 96.44 99 LEU A N 1
ATOM 807 C CA . LEU A 1 99 ? 8.871 -14.336 2.454 1.00 96.44 99 LEU A CA 1
ATOM 808 C C . LEU A 1 99 ? 8.568 -15.707 1.830 1.00 96.44 99 LEU A C 1
ATOM 810 O O . LEU A 1 99 ? 9.319 -16.169 0.978 1.00 96.44 99 LEU A O 1
ATOM 814 N N . ALA A 1 100 ? 7.451 -16.339 2.197 1.00 95.06 100 ALA A N 1
ATOM 815 C CA . ALA A 1 100 ? 7.028 -17.610 1.617 1.00 95.06 100 ALA A CA 1
ATOM 816 C C . ALA A 1 100 ? 6.720 -17.478 0.118 1.00 95.06 100 ALA A C 1
ATOM 818 O O . ALA A 1 100 ? 7.218 -18.274 -0.674 1.00 95.06 100 ALA A O 1
ATOM 819 N N . VAL A 1 101 ? 5.959 -16.455 -0.290 1.00 93.88 101 VAL A N 1
ATOM 820 C CA . VAL A 1 101 ? 5.665 -16.182 -1.711 1.00 93.88 101 VAL A CA 1
ATOM 821 C C . VAL A 1 101 ? 6.957 -15.931 -2.483 1.00 93.88 101 VAL A C 1
ATOM 823 O O . VAL A 1 101 ? 7.150 -16.474 -3.569 1.00 93.88 101 VAL A O 1
ATOM 826 N N . PHE A 1 102 ? 7.871 -15.161 -1.902 1.00 93.62 102 PHE A N 1
ATOM 827 C CA . PHE A 1 102 ? 9.170 -14.883 -2.493 1.00 93.62 102 PHE A CA 1
ATOM 828 C C . PHE A 1 102 ? 10.009 -16.156 -2.691 1.00 93.62 102 PHE A C 1
ATOM 830 O O . PHE A 1 102 ? 10.534 -16.371 -3.778 1.00 93.62 102 PHE A O 1
ATOM 837 N N . LEU A 1 103 ? 10.082 -17.045 -1.695 1.00 94.56 103 LEU A N 1
ATOM 838 C CA . LEU A 1 103 ? 10.814 -18.312 -1.812 1.00 94.56 103 LEU A CA 1
ATOM 839 C C . LEU A 1 103 ? 10.172 -19.263 -2.831 1.00 94.56 103 LEU A C 1
ATOM 841 O O . LEU A 1 103 ? 10.872 -19.819 -3.671 1.00 94.56 103 LEU A O 1
ATOM 845 N N . ILE A 1 104 ? 8.844 -19.413 -2.801 1.00 94.12 104 ILE A N 1
ATOM 846 C CA . ILE A 1 104 ? 8.103 -20.291 -3.725 1.00 94.12 104 ILE A CA 1
ATOM 847 C C . ILE A 1 104 ? 8.255 -19.821 -5.176 1.00 94.12 104 ILE A C 1
ATOM 849 O O . ILE A 1 104 ? 8.322 -20.637 -6.092 1.00 94.12 104 ILE A O 1
ATOM 853 N N . THR A 1 105 ? 8.334 -18.508 -5.397 1.00 91.31 105 THR A N 1
ATOM 854 C CA . THR A 1 105 ? 8.507 -17.925 -6.734 1.00 91.31 105 THR A CA 1
ATOM 855 C C . THR A 1 105 ? 9.971 -17.805 -7.160 1.00 91.31 105 THR A C 1
ATOM 857 O O . THR A 1 105 ? 10.244 -17.171 -8.176 1.00 91.31 105 THR A O 1
ATOM 860 N N . ASN A 1 106 ? 10.920 -18.405 -6.427 1.00 91.69 106 ASN A N 1
ATOM 861 C CA . ASN A 1 106 ? 12.362 -18.278 -6.677 1.00 91.69 106 ASN A CA 1
ATOM 862 C C . ASN A 1 106 ? 12.796 -16.811 -6.811 1.00 91.69 106 ASN A C 1
ATOM 864 O O . ASN A 1 106 ? 13.455 -16.425 -7.773 1.00 91.69 106 ASN A O 1
ATOM 868 N N . ALA A 1 107 ? 12.361 -15.989 -5.858 1.00 90.19 107 ALA A N 1
ATOM 869 C CA . ALA A 1 107 ? 12.559 -14.548 -5.786 1.00 90.19 107 ALA A CA 1
ATOM 870 C C . ALA A 1 107 ? 11.867 -13.704 -6.865 1.00 90.19 107 ALA A C 1
ATOM 872 O O . ALA A 1 107 ? 11.849 -12.482 -6.747 1.00 90.19 107 ALA A O 1
ATOM 873 N N . PHE A 1 108 ? 11.243 -14.300 -7.879 1.00 87.12 108 PHE A N 1
ATOM 874 C CA . PHE A 1 108 ? 10.692 -13.580 -9.028 1.00 87.12 108 PHE A CA 1
ATOM 875 C C . PHE A 1 108 ? 9.618 -12.543 -8.664 1.00 87.12 108 PHE A C 1
ATOM 877 O O . PHE A 1 108 ? 9.557 -11.472 -9.268 1.00 87.12 108 PHE A O 1
ATOM 884 N N . TRP A 1 109 ? 8.787 -12.838 -7.661 1.00 88.06 109 TRP A N 1
ATOM 885 C CA . TRP A 1 109 ? 7.643 -12.010 -7.292 1.00 88.06 109 TRP A CA 1
ATOM 886 C C . TRP A 1 109 ? 7.799 -11.455 -5.862 1.00 88.06 109 TRP A C 1
ATOM 888 O O . TRP A 1 109 ? 7.476 -12.138 -4.885 1.00 88.06 109 TRP A O 1
ATOM 898 N N . PRO A 1 110 ? 8.211 -10.182 -5.695 1.00 91.62 110 PRO A N 1
ATOM 899 C CA . PRO A 1 110 ? 8.233 -9.526 -4.392 1.00 91.62 110 PRO A CA 1
ATOM 900 C C . PRO A 1 110 ? 6.810 -9.128 -3.968 1.00 91.62 110 PRO A C 1
ATOM 902 O O . PRO A 1 110 ? 6.238 -8.147 -4.453 1.00 91.62 110 PRO A O 1
ATOM 905 N N . PHE A 1 111 ? 6.211 -9.902 -3.064 1.00 94.56 111 PHE A N 1
ATOM 906 C CA . PHE A 1 111 ? 4.893 -9.613 -2.492 1.00 94.56 111 PHE A CA 1
ATOM 907 C C . PHE A 1 111 ? 5.013 -8.571 -1.367 1.00 94.56 111 PHE A C 1
ATOM 909 O O . PHE A 1 111 ? 5.424 -8.897 -0.260 1.00 94.56 111 PHE A O 1
ATOM 916 N N . LEU A 1 112 ? 4.667 -7.303 -1.628 1.00 96.62 112 LEU A N 1
ATOM 917 C CA . LEU A 1 112 ? 4.939 -6.189 -0.697 1.00 96.62 112 LEU A CA 1
ATOM 918 C C . LEU A 1 112 ? 3.761 -5.823 0.226 1.00 96.62 112 LEU A C 1
ATOM 920 O O . LEU A 1 112 ? 3.704 -4.704 0.741 1.00 96.62 112 LEU A O 1
ATOM 924 N N . ALA A 1 113 ? 2.815 -6.737 0.465 1.00 96.00 113 ALA A N 1
ATOM 925 C CA . ALA A 1 113 ? 1.703 -6.512 1.397 1.00 96.00 113 ALA A CA 1
ATOM 926 C C . ALA A 1 113 ? 2.159 -6.660 2.865 1.00 96.00 113 ALA A C 1
ATOM 928 O O . ALA A 1 113 ? 1.758 -7.578 3.570 1.00 96.00 113 ALA A O 1
ATOM 929 N N . ILE A 1 114 ? 3.045 -5.771 3.315 1.00 97.19 114 ILE A N 1
ATOM 930 C CA . ILE A 1 114 ? 3.689 -5.840 4.641 1.00 97.19 114 ILE A CA 1
ATOM 931 C C . ILE A 1 114 ? 3.086 -4.808 5.600 1.00 97.19 114 ILE A C 1
ATOM 933 O O . ILE A 1 114 ? 2.975 -5.043 6.801 1.00 97.19 114 ILE A O 1
ATOM 937 N N . ALA A 1 115 ? 2.685 -3.652 5.071 1.00 96.62 115 ALA A N 1
ATOM 938 C CA . ALA A 1 115 ? 2.238 -2.510 5.853 1.00 96.62 115 ALA A CA 1
ATOM 939 C C . ALA A 1 115 ? 0.752 -2.605 6.234 1.00 96.62 115 ALA A C 1
ATOM 941 O O . ALA A 1 115 ? -0.128 -2.718 5.381 1.00 96.62 115 ALA A O 1
ATOM 942 N N . SER A 1 116 ? 0.467 -2.449 7.523 1.00 96.69 116 SER A N 1
ATOM 943 C CA . SER A 1 116 ? -0.870 -2.230 8.063 1.00 96.69 116 SER A CA 1
ATOM 944 C C . SER A 1 116 ? -0.836 -1.079 9.078 1.00 96.69 116 SER A C 1
ATOM 946 O O . SER A 1 116 ? 0.188 -0.454 9.353 1.00 96.69 116 SER A O 1
ATOM 948 N N . PHE A 1 117 ? -1.993 -0.747 9.625 1.00 97.12 117 PHE A N 1
ATOM 949 C CA . PHE A 1 117 ? -2.114 0.200 10.717 1.00 97.12 117 PHE A CA 1
ATOM 950 C C . PHE A 1 117 ? -3.260 -0.224 11.624 1.00 97.12 117 PHE A C 1
ATOM 952 O O . PHE A 1 117 ? -4.169 -0.935 11.206 1.00 97.12 117 PHE A O 1
ATOM 959 N N . ILE A 1 118 ? -3.260 0.240 12.861 1.00 95.69 118 ILE A N 1
ATOM 960 C CA . ILE A 1 118 ? -4.378 0.081 13.787 1.00 95.69 118 ILE A CA 1
ATOM 961 C C . ILE A 1 118 ? -4.869 1.471 14.150 1.00 95.69 118 ILE A C 1
ATOM 963 O O . ILE A 1 118 ? -4.081 2.406 14.290 1.00 95.69 118 ILE A O 1
ATOM 967 N N . ILE A 1 119 ? -6.184 1.611 14.279 1.00 94.81 119 ILE A N 1
ATOM 968 C CA . ILE A 1 119 ? -6.788 2.834 14.785 1.00 94.81 119 ILE A CA 1
ATOM 969 C C . ILE A 1 119 ? -7.122 2.634 16.253 1.00 94.81 119 ILE A C 1
ATOM 971 O O . ILE A 1 119 ? -7.867 1.729 16.619 1.00 94.81 119 ILE A O 1
ATOM 975 N N . LYS A 1 120 ? -6.594 3.520 17.089 1.00 92.00 120 LYS A N 1
ATOM 976 C CA . LYS A 1 120 ? -6.928 3.626 18.504 1.00 92.00 120 LYS A CA 1
ATOM 977 C C . LYS A 1 120 ? -7.727 4.900 18.723 1.00 92.00 120 LYS A C 1
ATOM 979 O O . LYS A 1 120 ? -7.454 5.936 18.123 1.00 92.00 120 LYS A O 1
ATOM 984 N N . ARG A 1 121 ? -8.718 4.845 19.607 1.00 86.44 121 ARG A N 1
ATOM 985 C CA . ARG A 1 121 ? -9.381 6.045 20.119 1.00 86.44 121 ARG A CA 1
ATOM 986 C C . ARG A 1 121 ? -8.842 6.307 21.525 1.00 86.44 121 ARG A C 1
ATOM 988 O O . ARG A 1 121 ? -8.924 5.413 22.366 1.00 86.44 121 ARG A O 1
ATOM 995 N N . PRO A 1 122 ? -8.285 7.490 21.818 1.00 81.50 122 PRO A N 1
ATOM 996 C CA . PRO A 1 122 ? -7.840 7.788 23.167 1.00 81.50 122 PRO A CA 1
ATOM 997 C C . PRO A 1 122 ? -9.055 7.872 24.091 1.00 81.50 122 PRO A C 1
ATOM 999 O O . PRO A 1 122 ? -10.024 8.576 23.812 1.00 81.50 122 PRO A O 1
ATOM 1002 N N . LEU A 1 123 ? -8.967 7.193 25.233 1.00 68.06 123 LEU A N 1
ATOM 1003 C CA . LEU A 1 123 ? -10.022 7.076 26.252 1.00 68.06 123 LEU A CA 1
ATOM 1004 C C . LEU A 1 123 ? -10.424 8.413 26.907 1.00 68.06 123 LEU A C 1
ATOM 1006 O O . LEU A 1 123 ? -11.271 8.450 27.793 1.00 68.06 123 LEU A O 1
ATOM 1010 N N . LYS A 1 124 ? -9.797 9.528 26.515 1.00 63.03 124 LYS A N 1
ATOM 1011 C CA . LYS A 1 124 ? -9.842 10.792 27.256 1.00 63.03 124 LYS A CA 1
ATOM 1012 C C . LYS A 1 124 ? -11.105 11.627 27.019 1.00 63.03 124 LYS A C 1
ATOM 1014 O O . LYS A 1 124 ? -11.263 12.657 27.665 1.00 63.03 124 LYS A O 1
ATOM 1019 N N . ILE A 1 125 ? -12.007 11.205 26.132 1.00 60.59 125 ILE A N 1
ATOM 1020 C CA . ILE A 1 125 ? -13.264 11.916 25.880 1.00 60.59 125 ILE A CA 1
ATOM 1021 C C . ILE A 1 125 ? -14.364 11.258 26.725 1.00 60.59 125 ILE A C 1
ATOM 1023 O O . ILE A 1 125 ? -14.976 10.276 26.314 1.00 60.59 125 ILE A O 1
ATOM 1027 N N . ARG A 1 126 ? -14.611 11.801 27.928 1.00 58.91 126 ARG A N 1
ATOM 1028 C CA . ARG A 1 126 ? -15.790 11.485 28.758 1.00 58.91 126 ARG A CA 1
ATOM 1029 C C . ARG A 1 126 ? -17.043 12.114 28.131 1.00 58.91 126 ARG A C 1
ATOM 1031 O O . ARG A 1 126 ? -17.643 13.030 28.676 1.00 58.91 126 ARG A O 1
ATOM 1038 N N . THR A 1 127 ? -17.438 11.640 26.959 1.00 59.41 127 THR A N 1
ATOM 1039 C CA . THR A 1 127 ? -18.807 11.812 26.469 1.00 59.41 127 THR A CA 1
ATOM 1040 C C . THR A 1 127 ? -19.560 10.566 26.906 1.00 59.41 127 THR A C 1
ATOM 1042 O O . THR A 1 127 ? -19.132 9.472 26.561 1.00 59.41 127 THR A O 1
ATOM 1045 N N . GLY A 1 128 ? -20.641 10.688 27.681 1.00 67.25 128 GLY A N 1
ATOM 1046 C CA . GLY A 1 128 ? -21.416 9.565 28.253 1.00 67.25 128 GLY A CA 1
ATOM 1047 C C . GLY A 1 128 ? -22.063 8.591 27.250 1.00 67.25 128 GLY A C 1
ATOM 1048 O O . GLY A 1 128 ? -22.964 7.844 27.608 1.00 67.25 128 GLY A O 1
ATOM 1049 N N . ARG A 1 129 ? -21.623 8.592 25.990 1.00 57.56 129 ARG A N 1
ATOM 1050 C CA . ARG A 1 129 ? -21.904 7.599 24.957 1.00 57.56 129 ARG A CA 1
ATOM 1051 C C . ARG A 1 129 ? -20.562 7.113 24.437 1.00 57.56 129 ARG A C 1
ATOM 1053 O O . ARG A 1 129 ? -19.774 7.950 24.007 1.00 57.56 129 ARG A O 1
ATOM 1060 N N . PHE A 1 130 ? -20.319 5.803 24.448 1.00 59.97 130 PHE A N 1
ATOM 1061 C CA . PHE A 1 130 ? -19.182 5.209 23.746 1.00 59.97 130 PHE A CA 1
ATOM 1062 C C . PHE A 1 130 ? -19.311 5.571 22.266 1.00 59.97 130 PHE A C 1
ATOM 1064 O O . PHE A 1 130 ? -20.206 5.051 21.596 1.00 59.97 130 PHE A O 1
ATOM 1071 N N . PRO A 1 131 ? -18.497 6.498 21.735 1.00 67.62 131 PRO A N 1
ATOM 1072 C CA . PRO A 1 131 ? -18.605 6.797 20.329 1.00 67.62 131 PRO A CA 1
ATOM 1073 C C . PRO A 1 131 ? -18.008 5.584 19.607 1.00 67.62 131 PRO A C 1
AT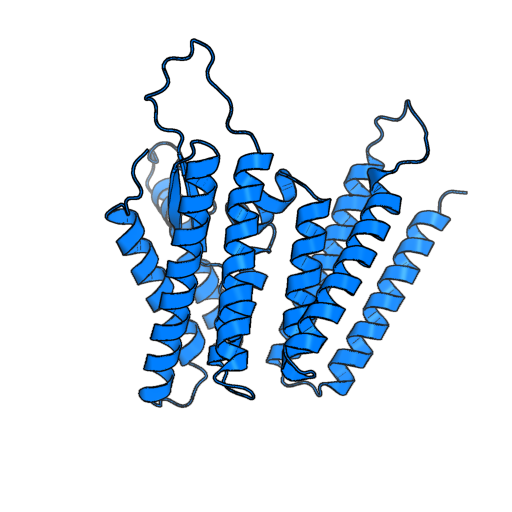OM 1075 O O . PRO A 1 131 ? -16.873 5.183 19.881 1.00 67.62 131 PRO A O 1
ATOM 1078 N N . PHE A 1 132 ? -18.773 4.975 18.706 1.00 82.44 132 PHE A N 1
ATOM 1079 C CA . PHE A 1 132 ? -18.256 3.956 17.796 1.00 82.44 132 PHE A CA 1
ATOM 1080 C C . PHE A 1 132 ? -17.279 4.622 16.814 1.00 82.44 132 PHE A C 1
ATOM 1082 O O . PHE A 1 132 ? -17.445 5.796 16.459 1.00 82.44 132 PHE A O 1
ATOM 1089 N N . ILE A 1 133 ? -16.199 3.935 16.442 1.00 90.06 133 ILE A N 1
ATOM 1090 C CA . ILE A 1 133 ? -15.321 4.398 15.359 1.00 90.06 133 ILE A CA 1
ATOM 1091 C C . ILE A 1 133 ? -16.089 4.143 14.065 1.00 90.06 133 ILE A C 1
ATOM 1093 O O . ILE A 1 133 ? -16.490 3.011 13.809 1.00 90.06 133 ILE A O 1
ATOM 1097 N N . LYS A 1 134 ? -16.348 5.187 13.273 1.00 93.25 134 LYS A N 1
ATOM 1098 C CA . LYS A 1 134 ? -17.093 5.008 12.024 1.00 93.25 134 LYS A CA 1
ATOM 1099 C C . LYS A 1 134 ? -16.168 4.397 10.981 1.00 93.25 134 LYS A C 1
ATOM 1101 O O . LYS A 1 134 ? -15.089 4.929 10.733 1.00 93.25 134 LYS A O 1
ATOM 1106 N N . GLU A 1 135 ? -16.619 3.353 10.296 1.00 93.56 135 GLU A N 1
ATOM 1107 C CA . GLU A 1 135 ? -15.854 2.701 9.220 1.00 93.56 135 GLU A CA 1
ATOM 1108 C C . GLU A 1 135 ? -15.442 3.683 8.116 1.00 93.56 135 GLU A C 1
ATOM 1110 O O . GLU A 1 135 ? -14.337 3.596 7.589 1.00 93.56 135 GLU A O 1
ATOM 1115 N N . LYS A 1 136 ? -16.272 4.696 7.834 1.00 95.56 136 LYS A N 1
ATOM 1116 C CA . LYS A 1 136 ? -15.937 5.786 6.901 1.00 95.56 136 LYS A CA 1
ATOM 1117 C C . LYS A 1 136 ? -14.689 6.574 7.318 1.00 95.56 136 LYS A C 1
ATOM 1119 O O . LYS A 1 136 ? -13.896 6.953 6.462 1.00 95.56 136 LYS A O 1
ATOM 1124 N N . GLU A 1 137 ? -14.496 6.812 8.616 1.00 96.31 137 GLU A N 1
ATOM 1125 C CA . GLU A 1 137 ? -13.308 7.504 9.142 1.00 96.31 137 GLU A CA 1
ATOM 1126 C C . GLU A 1 137 ? -12.069 6.607 8.999 1.00 96.31 137 GLU A C 1
ATOM 1128 O O . GLU A 1 137 ? -11.019 7.062 8.548 1.00 96.31 137 GLU A O 1
ATOM 1133 N N . VAL A 1 138 ? -12.211 5.308 9.296 1.00 97.06 138 VAL A N 1
ATOM 1134 C CA . VAL A 1 138 ? -11.148 4.301 9.118 1.00 97.06 138 VAL A CA 1
ATOM 1135 C C . VAL A 1 138 ? -10.728 4.178 7.653 1.00 97.06 138 VAL A C 1
ATOM 1137 O O . VAL A 1 138 ? -9.536 4.181 7.337 1.00 97.06 138 VAL A O 1
ATOM 1140 N N . SER A 1 139 ? -11.709 4.120 6.755 1.00 97.44 139 SER A N 1
ATOM 1141 C CA . SER A 1 139 ? -11.510 4.088 5.310 1.00 97.44 139 SER A CA 1
ATOM 1142 C C . SER A 1 139 ? -10.837 5.347 4.796 1.00 97.44 139 SER A C 1
ATOM 1144 O O . SER A 1 139 ? -9.995 5.239 3.913 1.00 97.44 139 SER A O 1
ATOM 1146 N N . ALA A 1 140 ? -11.173 6.529 5.317 1.00 98.19 140 ALA A N 1
ATOM 1147 C CA . ALA A 1 140 ? -10.508 7.765 4.917 1.00 98.19 140 ALA A CA 1
ATOM 1148 C C . ALA A 1 140 ? -9.014 7.722 5.275 1.00 98.19 140 ALA A C 1
ATOM 1150 O O . ALA A 1 140 ? -8.172 8.022 4.432 1.00 98.19 140 ALA A O 1
ATOM 1151 N N . VAL A 1 141 ? -8.669 7.273 6.488 1.00 98.31 141 VAL A N 1
ATOM 1152 C CA . VAL A 1 141 ? -7.264 7.092 6.899 1.00 98.31 141 VAL A CA 1
ATOM 1153 C C . VAL A 1 141 ? -6.542 6.107 5.972 1.00 98.31 141 VAL A C 1
ATOM 1155 O O . VAL A 1 141 ? -5.451 6.410 5.489 1.00 98.31 141 VAL A O 1
ATOM 1158 N N . ALA A 1 142 ? -7.156 4.957 5.672 1.00 98.38 142 ALA A N 1
ATOM 1159 C CA . ALA A 1 142 ? -6.584 3.969 4.756 1.00 98.38 142 ALA A CA 1
ATOM 1160 C C . ALA A 1 142 ? -6.377 4.535 3.340 1.00 98.38 142 ALA A C 1
ATOM 1162 O O . ALA A 1 142 ? -5.292 4.394 2.778 1.00 98.38 142 ALA A O 1
ATOM 1163 N N . PHE A 1 143 ? -7.394 5.210 2.798 1.00 98.44 143 PHE A N 1
ATOM 1164 C CA . PHE A 1 143 ? -7.395 5.822 1.470 1.00 98.44 143 PHE A CA 1
ATOM 1165 C C . PHE A 1 143 ? -6.246 6.816 1.300 1.00 98.44 143 PHE A C 1
ATOM 1167 O O . PHE A 1 143 ? -5.454 6.689 0.368 1.00 98.44 143 PHE A O 1
ATOM 1174 N N . PHE A 1 144 ? -6.094 7.757 2.235 1.00 98.56 144 PHE A N 1
ATOM 1175 C CA . PHE A 1 144 ? -5.001 8.728 2.180 1.00 98.56 144 PHE A CA 1
ATOM 1176 C C . PHE A 1 144 ? -3.624 8.081 2.376 1.00 98.56 144 PHE A C 1
ATOM 1178 O O . PHE A 1 144 ? -2.646 8.551 1.798 1.00 98.56 144 PHE A O 1
ATOM 1185 N N . GLY A 1 145 ? -3.541 6.973 3.119 1.00 98.06 145 GLY A N 1
ATOM 1186 C CA . GLY A 1 145 ? -2.329 6.157 3.172 1.00 98.06 145 GLY A CA 1
ATOM 1187 C C . GLY A 1 145 ? -1.957 5.569 1.808 1.00 98.06 145 GLY A C 1
ATOM 1188 O O . GLY A 1 145 ? -0.821 5.718 1.376 1.00 98.06 145 GLY A O 1
ATOM 1189 N N . VAL A 1 146 ? -2.909 4.979 1.082 1.00 98.44 146 VAL A N 1
ATOM 1190 C CA . VAL A 1 146 ? -2.655 4.456 -0.275 1.00 98.44 146 VAL A CA 1
ATOM 1191 C C . VAL A 1 146 ? -2.291 5.582 -1.250 1.00 98.44 146 VAL A C 1
ATOM 1193 O O . VAL A 1 146 ? -1.316 5.458 -1.989 1.00 98.44 146 VAL A O 1
ATOM 1196 N N . LEU A 1 147 ? -3.009 6.711 -1.213 1.00 98.25 147 LEU A N 1
ATOM 1197 C CA . LEU A 1 147 ? -2.698 7.875 -2.051 1.00 98.25 147 LEU A CA 1
ATOM 1198 C C . LEU A 1 147 ? -1.288 8.419 -1.812 1.00 98.25 147 LEU A C 1
ATOM 1200 O O . LEU A 1 147 ? -0.642 8.877 -2.750 1.00 98.25 147 LEU A O 1
ATOM 1204 N N . SER A 1 148 ? -0.799 8.375 -0.575 1.00 98.56 148 SER A N 1
ATOM 1205 C CA . SER A 1 148 ? 0.542 8.860 -0.255 1.00 98.56 148 SER A CA 1
ATOM 1206 C C . SER A 1 148 ? 1.646 8.038 -0.935 1.00 98.56 148 SER A C 1
ATOM 1208 O O . SER A 1 148 ? 2.627 8.617 -1.399 1.00 98.56 148 SER A O 1
ATOM 1210 N N . TYR A 1 149 ? 1.459 6.721 -1.093 1.00 98.38 149 TYR A N 1
ATOM 1211 C CA . TYR A 1 149 ? 2.372 5.881 -1.870 1.00 98.38 149 TYR A CA 1
ATOM 1212 C C . TYR A 1 149 ? 2.371 6.273 -3.350 1.00 98.38 149 TYR A C 1
ATOM 1214 O O . TYR A 1 149 ? 3.440 6.416 -3.943 1.00 98.38 149 TYR A O 1
ATOM 1222 N N . LEU A 1 150 ? 1.190 6.514 -3.934 1.00 97.81 150 LEU A N 1
ATOM 1223 C CA . LEU A 1 150 ? 1.079 7.006 -5.311 1.00 97.81 150 LEU A CA 1
ATOM 1224 C C . LEU A 1 150 ? 1.773 8.359 -5.471 1.00 97.81 150 LEU A C 1
ATOM 1226 O O . LEU A 1 150 ? 2.523 8.553 -6.420 1.00 97.81 150 LEU A O 1
ATOM 1230 N N . PHE A 1 151 ? 1.569 9.276 -4.525 1.00 97.88 151 PHE A N 1
ATOM 1231 C CA . PHE A 1 151 ? 2.184 10.599 -4.543 1.00 97.88 151 PHE A CA 1
ATOM 1232 C C . PHE A 1 151 ? 3.716 10.524 -4.517 1.00 97.88 151 PHE A C 1
ATOM 1234 O O . PHE A 1 151 ? 4.371 11.153 -5.345 1.00 97.88 151 PHE A O 1
ATOM 1241 N N . VAL A 1 152 ? 4.291 9.702 -3.630 1.00 97.62 152 VAL A N 1
ATOM 1242 C CA . VAL A 1 152 ? 5.745 9.466 -3.590 1.00 97.62 152 VAL A CA 1
ATOM 1243 C C . VAL A 1 152 ? 6.235 8.851 -4.901 1.00 97.62 152 VAL A C 1
ATOM 1245 O O . VAL A 1 152 ? 7.238 9.306 -5.444 1.00 97.62 152 VAL A O 1
ATOM 1248 N N . GLY A 1 153 ? 5.517 7.868 -5.451 1.00 96.38 153 GLY A N 1
ATOM 1249 C CA . GLY A 1 153 ? 5.855 7.261 -6.741 1.00 96.38 153 GLY A CA 1
ATOM 1250 C C . GLY A 1 153 ? 5.857 8.264 -7.896 1.00 96.38 153 GLY A C 1
ATOM 1251 O O . GLY A 1 153 ? 6.777 8.261 -8.710 1.00 96.38 153 GLY A O 1
ATOM 1252 N N . LEU A 1 154 ? 4.862 9.155 -7.949 1.00 95.75 154 LEU A N 1
ATOM 1253 C CA . LEU A 1 154 ? 4.770 10.200 -8.972 1.00 95.75 154 LEU A CA 1
ATOM 1254 C C . LEU A 1 154 ? 5.937 11.185 -8.861 1.00 95.75 154 LEU A C 1
ATOM 1256 O O . LEU A 1 154 ? 6.575 11.474 -9.869 1.00 95.75 154 LEU A O 1
ATOM 1260 N N . ILE A 1 155 ? 6.260 11.639 -7.644 1.00 95.88 155 ILE A N 1
ATOM 1261 C CA . ILE A 1 155 ? 7.414 12.510 -7.388 1.00 95.88 155 ILE A CA 1
ATOM 1262 C C . ILE A 1 155 ? 8.708 11.838 -7.848 1.00 95.88 155 ILE A C 1
ATOM 1264 O O . ILE A 1 155 ? 9.474 12.429 -8.604 1.00 95.88 155 ILE A O 1
ATOM 1268 N N . LEU A 1 156 ? 8.953 10.595 -7.427 1.00 94.75 156 LEU A N 1
ATOM 1269 C CA . LEU A 1 156 ? 10.179 9.880 -7.785 1.00 94.75 156 LEU A CA 1
ATOM 1270 C C . LEU A 1 156 ? 10.314 9.696 -9.298 1.00 94.75 156 LEU A C 1
ATOM 1272 O O . LEU A 1 156 ? 11.406 9.864 -9.831 1.00 94.75 156 LEU A O 1
ATOM 1276 N N . ASN A 1 157 ? 9.214 9.421 -9.998 1.00 93.25 157 ASN A N 1
ATOM 1277 C CA . ASN A 1 157 ? 9.220 9.290 -11.452 1.00 93.25 157 ASN A CA 1
ATOM 1278 C C . ASN A 1 157 ? 9.460 10.630 -12.180 1.00 93.25 157 ASN A C 1
ATOM 1280 O O . ASN A 1 157 ? 9.998 10.642 -13.282 1.00 93.25 157 ASN A O 1
ATOM 1284 N N . MET A 1 158 ? 9.117 11.774 -11.575 1.00 93.00 158 MET A N 1
ATOM 1285 C CA . MET A 1 158 ? 9.473 13.087 -12.135 1.00 93.00 158 MET A CA 1
ATOM 1286 C C . MET A 1 158 ? 10.978 13.374 -12.045 1.00 93.00 158 MET A C 1
ATOM 1288 O O . MET A 1 158 ? 11.526 14.005 -12.944 1.00 93.00 158 MET A O 1
ATOM 1292 N N . PHE A 1 159 ? 11.643 12.922 -10.976 1.00 90.62 159 PHE A N 1
ATOM 1293 C CA . PHE A 1 159 ? 13.074 13.168 -10.752 1.00 90.62 159 PHE A CA 1
ATOM 1294 C C . PHE A 1 159 ? 13.990 12.109 -11.371 1.00 90.62 159 PHE A C 1
ATOM 1296 O O . PHE A 1 159 ? 15.122 12.416 -11.733 1.00 90.62 159 PHE A O 1
ATOM 1303 N N . ALA A 1 160 ? 13.512 10.874 -11.495 1.00 87.31 160 ALA A N 1
ATOM 1304 C CA . ALA A 1 160 ? 14.236 9.764 -12.100 1.00 87.31 160 ALA A CA 1
ATOM 1305 C C . ALA A 1 160 ? 13.371 9.092 -13.181 1.00 87.31 160 ALA A C 1
ATOM 1307 O O . ALA A 1 160 ? 12.966 7.937 -13.012 1.00 87.31 160 ALA A O 1
ATOM 1308 N N . PRO A 1 161 ? 13.043 9.810 -14.275 1.00 69.19 161 PRO A N 1
ATOM 1309 C CA . PRO A 1 161 ? 12.232 9.251 -15.341 1.00 69.19 161 PRO A CA 1
ATOM 1310 C C . PRO A 1 161 ? 12.968 8.079 -15.997 1.00 69.19 161 PRO A C 1
ATOM 1312 O O . PRO A 1 161 ? 14.136 8.188 -16.362 1.00 69.19 161 PRO A O 1
ATOM 1315 N N . SER A 1 162 ? 12.229 6.987 -16.201 1.00 56.81 162 SER A N 1
ATOM 1316 C CA . SER A 1 162 ? 12.572 5.785 -16.977 1.00 56.81 162 SER A CA 1
ATOM 1317 C C . SER A 1 162 ? 13.447 4.705 -16.304 1.00 56.81 162 SER A C 1
ATOM 1319 O O . SER A 1 162 ? 14.587 4.899 -15.898 1.00 56.81 162 SER A O 1
ATOM 1321 N N . GLY A 1 163 ? 12.888 3.490 -16.247 1.00 66.88 163 GLY A N 1
ATOM 1322 C CA . GLY A 1 163 ? 13.627 2.224 -16.141 1.00 66.88 163 GLY A CA 1
ATOM 1323 C C . GLY A 1 163 ? 13.967 1.726 -14.736 1.00 66.88 163 GLY A C 1
ATOM 1324 O O . GLY A 1 163 ? 13.890 0.519 -14.504 1.00 66.88 163 GLY A O 1
ATOM 1325 N N . LEU A 1 164 ? 14.281 2.622 -13.799 1.00 82.19 164 LEU A N 1
ATOM 1326 C CA . LEU A 1 164 ? 14.717 2.243 -12.453 1.00 82.19 164 LEU A CA 1
ATOM 1327 C C . LEU A 1 164 ? 13.621 1.500 -11.680 1.00 82.19 164 LEU A C 1
ATOM 1329 O O . LEU A 1 164 ? 12.502 1.995 -11.511 1.00 82.19 164 LEU A O 1
ATOM 1333 N N . ILE A 1 165 ? 13.948 0.296 -11.205 1.00 84.88 165 ILE A N 1
ATOM 1334 C CA . ILE A 1 165 ? 13.018 -0.569 -10.469 1.00 84.88 165 ILE A CA 1
ATOM 1335 C C . ILE A 1 165 ? 12.560 0.089 -9.161 1.00 84.88 165 ILE A C 1
ATOM 1337 O O . ILE A 1 165 ? 11.433 -0.112 -8.712 1.00 84.88 165 ILE A O 1
ATOM 1341 N N . GLU A 1 166 ? 13.398 0.964 -8.609 1.00 87.94 166 GLU A N 1
ATOM 1342 C CA . GLU A 1 166 ? 13.175 1.710 -7.379 1.00 87.94 166 GLU A CA 1
ATOM 1343 C C . GLU A 1 166 ? 11.959 2.640 -7.486 1.00 87.94 166 GLU A C 1
ATOM 1345 O O . GLU A 1 166 ? 11.168 2.733 -6.551 1.00 87.94 166 GLU A O 1
ATOM 1350 N N . THR A 1 167 ? 11.740 3.262 -8.651 1.00 90.50 167 THR A N 1
ATOM 1351 C CA . THR A 1 167 ? 10.595 4.168 -8.881 1.00 90.50 167 THR A CA 1
ATOM 1352 C C . THR A 1 167 ? 9.246 3.446 -8.854 1.00 90.50 167 THR A C 1
ATOM 1354 O O . THR A 1 167 ? 8.211 4.071 -8.632 1.00 90.50 167 THR A O 1
ATOM 1357 N N . LYS A 1 168 ? 9.247 2.118 -9.032 1.00 92.44 168 LYS A N 1
ATOM 1358 C CA . LYS A 1 168 ? 8.043 1.276 -9.045 1.00 92.44 168 LYS A CA 1
ATOM 1359 C C . LYS A 1 168 ? 7.647 0.781 -7.657 1.00 92.44 168 LYS A C 1
ATOM 1361 O O . LYS A 1 168 ? 6.493 0.402 -7.465 1.00 92.44 168 LYS A O 1
ATOM 1366 N N . ILE A 1 169 ? 8.558 0.820 -6.680 1.00 95.44 169 ILE A N 1
ATOM 1367 C CA . ILE A 1 169 ? 8.313 0.344 -5.309 1.00 95.44 169 ILE A CA 1
ATOM 1368 C C . ILE A 1 169 ? 7.088 1.023 -4.672 1.00 95.44 169 ILE A C 1
ATOM 1370 O O . ILE A 1 169 ? 6.236 0.297 -4.157 1.00 95.44 169 ILE A O 1
ATOM 1374 N N . PRO A 1 170 ? 6.915 2.361 -4.724 1.00 97.31 170 PRO A N 1
ATOM 1375 C CA . PRO A 1 170 ? 5.743 3.000 -4.125 1.00 97.31 170 PRO A CA 1
ATOM 1376 C C . PRO A 1 170 ? 4.434 2.573 -4.800 1.00 97.31 170 PRO A C 1
ATOM 1378 O O . PRO A 1 170 ? 3.438 2.336 -4.122 1.00 97.31 170 PRO A O 1
ATOM 1381 N N . PHE A 1 171 ? 4.429 2.396 -6.125 1.00 96.25 171 PHE A N 1
ATOM 1382 C CA . PHE A 1 171 ? 3.242 1.920 -6.839 1.00 96.25 171 PHE A CA 1
ATOM 1383 C C . PHE A 1 171 ? 2.900 0.472 -6.487 1.00 96.25 171 PHE A C 1
ATOM 1385 O O . PHE A 1 171 ? 1.731 0.160 -6.270 1.00 96.25 171 PHE A O 1
ATOM 1392 N N . LEU A 1 172 ? 3.907 -0.398 -6.355 1.00 95.88 172 LEU A N 1
ATOM 1393 C CA . LEU A 1 172 ? 3.707 -1.761 -5.863 1.00 95.88 172 LEU A CA 1
ATOM 1394 C C . LEU A 1 172 ? 3.152 -1.751 -4.433 1.00 95.88 172 LEU A C 1
ATOM 1396 O O . LEU A 1 172 ? 2.179 -2.448 -4.160 1.00 95.88 172 LEU A O 1
ATOM 1400 N N . LEU A 1 173 ? 3.695 -0.924 -3.533 1.00 97.69 173 LEU A N 1
ATOM 1401 C CA . LEU A 1 173 ? 3.169 -0.774 -2.172 1.00 97.69 173 LEU A CA 1
ATOM 1402 C C . LEU A 1 173 ? 1.705 -0.317 -2.167 1.00 97.69 173 LEU A C 1
ATOM 1404 O O . LEU A 1 173 ? 0.905 -0.873 -1.413 1.00 97.69 173 LEU A O 1
ATOM 1408 N N . ALA A 1 174 ? 1.334 0.644 -3.019 1.00 97.94 174 ALA A N 1
ATOM 1409 C CA . ALA A 1 174 ? -0.052 1.085 -3.180 1.00 97.94 174 ALA A CA 1
ATOM 1410 C C . ALA A 1 174 ? -0.959 -0.063 -3.646 1.00 97.94 174 ALA A C 1
ATOM 1412 O O . ALA A 1 174 ? -2.013 -0.298 -3.055 1.00 97.94 174 ALA A O 1
ATOM 1413 N N . LEU A 1 175 ? -0.520 -0.809 -4.661 1.00 96.31 175 LEU A N 1
ATOM 1414 C CA . LEU A 1 175 ? -1.268 -1.917 -5.242 1.00 96.31 175 LEU A CA 1
ATOM 1415 C C . LEU A 1 175 ? -1.488 -3.053 -4.234 1.00 96.31 175 LEU A C 1
ATOM 1417 O O . LEU A 1 175 ? -2.624 -3.466 -4.009 1.00 96.31 175 LEU A O 1
ATOM 1421 N N . TYR A 1 176 ? -0.426 -3.519 -3.572 1.00 96.88 176 TYR A N 1
ATOM 1422 C CA . TYR A 1 176 ? -0.525 -4.568 -2.553 1.00 96.88 176 TYR A CA 1
ATOM 1423 C C . TYR A 1 176 ? -1.335 -4.123 -1.333 1.00 96.88 176 TYR A C 1
ATOM 1425 O O . TYR A 1 176 ? -2.057 -4.927 -0.745 1.00 96.88 176 TYR A O 1
ATOM 1433 N N . SER A 1 177 ? -1.279 -2.836 -0.979 1.00 97.19 177 SER A N 1
ATOM 1434 C CA . SER A 1 177 ? -2.098 -2.281 0.101 1.00 97.19 177 SER A CA 1
ATOM 1435 C C . SER A 1 177 ? -3.593 -2.298 -0.217 1.00 97.19 177 SER A C 1
ATOM 1437 O O . SER A 1 177 ? -4.384 -2.249 0.718 1.00 97.19 177 SER A O 1
ATOM 1439 N N . LEU A 1 178 ? -3.996 -2.366 -1.492 1.00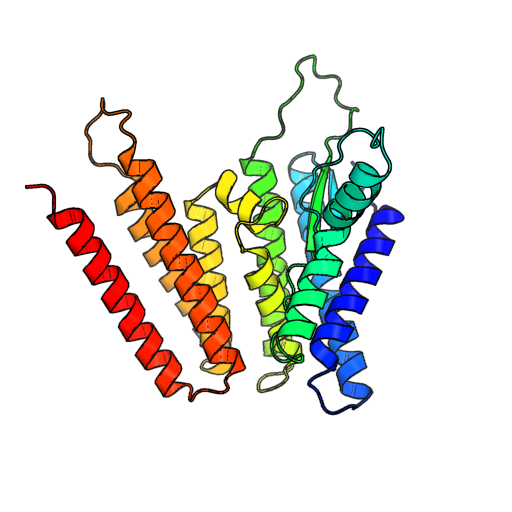 96.94 178 LEU A N 1
ATOM 1440 C CA . LEU A 1 178 ? -5.398 -2.395 -1.925 1.00 96.94 178 LEU A CA 1
ATOM 1441 C C . LEU A 1 178 ? -5.994 -3.801 -2.026 1.00 96.94 178 LEU A C 1
ATOM 1443 O O . LEU A 1 178 ? -7.196 -3.929 -2.272 1.00 96.94 178 LEU A O 1
ATOM 1447 N N . ILE A 1 179 ? -5.210 -4.857 -1.803 1.00 94.62 179 ILE A N 1
ATOM 1448 C CA . ILE A 1 179 ? -5.761 -6.211 -1.752 1.00 94.62 179 ILE A CA 1
ATOM 1449 C C . ILE A 1 179 ? -6.731 -6.281 -0.557 1.00 94.62 179 ILE A C 1
ATOM 1451 O O . ILE A 1 179 ? -6.354 -5.900 0.557 1.00 94.62 179 ILE A O 1
ATOM 1455 N N . PRO A 1 180 ? -7.982 -6.744 -0.744 1.00 92.31 180 PRO A N 1
ATOM 1456 C CA . PRO A 1 180 ? -8.998 -6.726 0.304 1.00 92.31 180 PRO A CA 1
ATOM 1457 C C . PRO A 1 180 ? -8.823 -7.900 1.281 1.00 92.31 180 PRO A C 1
ATOM 1459 O O . PRO A 1 180 ? -9.761 -8.643 1.554 1.00 92.31 180 PRO A O 1
ATOM 1462 N N . LEU A 1 181 ? -7.613 -8.074 1.822 1.00 92.19 181 LEU A N 1
ATOM 1463 C CA . LEU A 1 181 ? -7.344 -9.028 2.897 1.00 92.19 181 LEU A CA 1
ATOM 1464 C C . LEU A 1 181 ? -7.648 -8.397 4.264 1.00 92.19 181 LEU A C 1
ATOM 1466 O O . LEU A 1 181 ? -7.506 -7.175 4.428 1.00 92.19 181 LEU A O 1
ATOM 1470 N N . PRO A 1 182 ? -8.038 -9.208 5.264 1.00 90.81 182 PRO A N 1
ATOM 1471 C CA . PRO 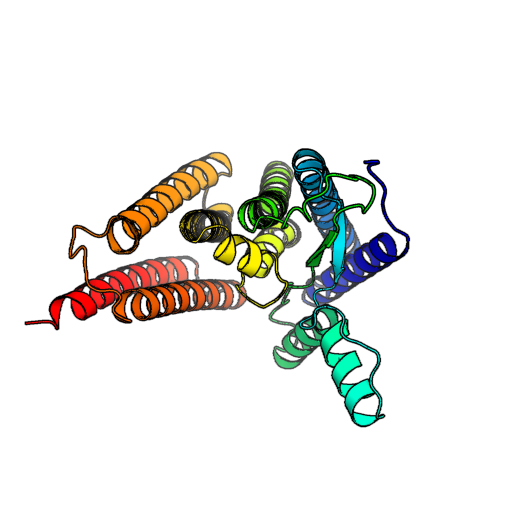A 1 182 ? -8.226 -8.749 6.634 1.00 90.81 182 PRO A CA 1
ATOM 1472 C C . PRO A 1 182 ? -7.044 -7.911 7.130 1.00 90.81 182 PRO A C 1
ATOM 1474 O O . PRO A 1 182 ? -5.883 -8.242 6.885 1.00 90.81 182 PRO A O 1
ATOM 1477 N N . ASN A 1 183 ? -7.353 -6.808 7.810 1.00 92.44 183 ASN A N 1
ATOM 1478 C CA . ASN A 1 183 ? -6.410 -5.844 8.387 1.00 92.44 183 ASN A CA 1
ATOM 1479 C C . ASN A 1 183 ? -5.497 -5.087 7.407 1.00 92.44 183 ASN A C 1
ATOM 1481 O O . ASN A 1 183 ? -4.799 -4.171 7.845 1.00 92.44 183 ASN A O 1
ATOM 1485 N N . LEU A 1 184 ? -5.508 -5.369 6.102 1.00 95.94 184 LEU A N 1
ATOM 1486 C CA . LEU A 1 184 ? -4.846 -4.502 5.122 1.00 95.94 184 LEU A CA 1
ATOM 1487 C C . LEU A 1 184 ? -5.635 -3.200 4.888 1.00 95.94 184 LEU A C 1
ATOM 1489 O O . LEU A 1 184 ? -6.845 -3.147 5.121 1.00 95.94 184 LEU A O 1
ATOM 1493 N N . PRO A 1 185 ? -4.985 -2.124 4.405 1.00 97.69 185 PRO A N 1
ATOM 1494 C CA . PRO A 1 185 ? -5.681 -0.887 4.049 1.00 97.69 185 PRO A CA 1
ATOM 1495 C C . PRO A 1 185 ? -6.838 -1.103 3.059 1.00 97.69 185 PRO A C 1
ATOM 1497 O O . PRO A 1 185 ? -7.882 -0.473 3.198 1.00 97.69 185 PRO A O 1
ATOM 1500 N N . GLY A 1 186 ? -6.691 -2.025 2.108 1.00 96.44 186 GLY A N 1
ATOM 1501 C CA . GLY A 1 186 ? -7.668 -2.313 1.062 1.00 96.44 186 GLY A CA 1
ATOM 1502 C C . GLY A 1 186 ? -9.013 -2.771 1.607 1.00 96.44 186 GLY A C 1
ATOM 1503 O O . GLY A 1 186 ? -10.040 -2.231 1.200 1.00 96.44 186 GLY A O 1
ATOM 1504 N N . SER A 1 187 ? -9.025 -3.686 2.582 1.00 94.81 187 SER A N 1
ATOM 1505 C CA . SER A 1 187 ? -10.276 -4.122 3.218 1.00 94.81 187 SER A CA 1
ATOM 1506 C C . SER A 1 187 ? -10.947 -2.979 3.977 1.00 94.81 187 SER A C 1
ATOM 1508 O O . SER A 1 187 ? -12.156 -2.802 3.878 1.00 94.81 187 SER A O 1
ATOM 1510 N N . LYS A 1 188 ? -10.176 -2.122 4.652 1.00 96.56 188 LYS A N 1
ATOM 1511 C CA . LYS A 1 188 ? -10.715 -0.942 5.346 1.00 96.56 188 LYS A CA 1
ATOM 1512 C C . LYS A 1 188 ? -11.351 0.067 4.394 1.00 96.56 188 LYS A C 1
ATOM 1514 O O . LYS A 1 188 ? -12.394 0.624 4.724 1.00 96.56 188 LYS A O 1
ATOM 1519 N N . ILE A 1 189 ? -10.743 0.300 3.227 1.00 97.38 189 ILE A N 1
ATOM 1520 C CA . ILE A 1 189 ? -11.326 1.164 2.190 1.00 97.38 189 ILE A CA 1
ATOM 1521 C C . ILE A 1 189 ? -12.601 0.521 1.640 1.00 97.38 189 ILE A C 1
ATOM 1523 O O . ILE A 1 189 ? -13.624 1.189 1.523 1.00 97.38 189 ILE A O 1
ATOM 1527 N N . PHE A 1 190 ? -12.557 -0.783 1.357 1.00 95.19 190 PHE A N 1
ATOM 1528 C CA . PHE A 1 190 ? -13.703 -1.535 0.857 1.00 95.19 190 PHE A CA 1
ATOM 1529 C C . PHE A 1 190 ? -14.910 -1.459 1.801 1.00 95.19 190 PHE A C 1
ATOM 1531 O O . PHE A 1 190 ? -16.006 -1.119 1.354 1.00 95.19 190 PHE A O 1
ATOM 1538 N N . PHE A 1 191 ? -14.704 -1.698 3.100 1.00 92.31 191 PHE A N 1
ATOM 1539 C CA . PHE A 1 191 ? -15.780 -1.664 4.093 1.00 92.31 191 PHE A CA 1
ATOM 1540 C C . PHE A 1 191 ? -16.292 -0.249 4.381 1.00 92.31 191 PHE A C 1
ATOM 1542 O O . PHE A 1 191 ? -17.494 -0.065 4.538 1.00 92.31 191 PHE A O 1
ATOM 1549 N N . GLY A 1 192 ? -15.438 0.782 4.372 1.00 94.00 192 GLY A N 1
ATOM 1550 C CA . GLY A 1 192 ? -15.935 2.152 4.548 1.00 94.00 192 GLY A CA 1
ATOM 1551 C C . GLY A 1 192 ? -16.573 2.770 3.298 1.00 94.00 192 GLY A C 1
ATOM 1552 O O . GLY A 1 192 ? -17.327 3.738 3.429 1.00 94.00 192 GLY A O 1
ATOM 1553 N N . GLY A 1 193 ? -16.321 2.229 2.101 1.00 92.12 193 GLY A N 1
ATOM 1554 C CA . GLY A 1 193 ? -16.992 2.646 0.871 1.00 92.12 193 GLY A CA 1
ATOM 1555 C C . GLY A 1 193 ? -16.516 1.909 -0.384 1.00 92.12 193 GLY A C 1
ATOM 1556 O O . GLY A 1 193 ? -15.423 2.161 -0.892 1.00 92.12 193 GLY A O 1
ATOM 1557 N N . ARG A 1 194 ? -17.395 1.082 -0.966 1.00 92.00 194 ARG A N 1
ATOM 1558 C CA . ARG A 1 194 ? -17.121 0.290 -2.183 1.00 92.00 194 ARG A CA 1
ATOM 1559 C C . ARG A 1 194 ? -16.752 1.149 -3.397 1.00 92.00 194 ARG A C 1
ATOM 1561 O O . ARG A 1 194 ? -15.805 0.827 -4.108 1.00 92.00 194 ARG A O 1
ATOM 1568 N N . ILE A 1 195 ? -17.443 2.274 -3.596 1.00 93.56 195 ILE A N 1
ATOM 1569 C CA . ILE A 1 195 ? -17.152 3.223 -4.687 1.00 93.56 195 ILE A CA 1
ATOM 1570 C C . ILE A 1 195 ? -15.741 3.806 -4.529 1.00 93.56 195 ILE A C 1
ATOM 1572 O O . ILE A 1 195 ? -14.964 3.817 -5.481 1.00 93.56 195 ILE A O 1
ATOM 1576 N N . THR A 1 196 ? -15.379 4.233 -3.314 1.00 95.62 196 THR A N 1
ATOM 1577 C CA . THR A 1 196 ? -14.041 4.759 -3.000 1.00 95.62 196 THR A CA 1
ATOM 1578 C C . THR A 1 196 ? -12.963 3.711 -3.258 1.00 95.62 196 THR A C 1
ATOM 1580 O O . THR A 1 196 ? -11.917 4.022 -3.827 1.00 95.62 196 THR A O 1
ATOM 1583 N N . TYR A 1 197 ? -13.222 2.460 -2.872 1.00 96.25 197 TYR A N 1
ATOM 1584 C CA . TYR A 1 197 ? -12.328 1.339 -3.137 1.00 96.25 197 TYR A CA 1
ATOM 1585 C C . TYR A 1 197 ? -12.083 1.146 -4.634 1.00 96.25 197 TYR A C 1
ATOM 1587 O O . TYR A 1 197 ? -10.932 1.146 -5.062 1.00 96.25 197 TYR A O 1
ATOM 1595 N N . ILE A 1 198 ? -13.150 1.063 -5.433 1.00 93.94 198 ILE A N 1
ATOM 1596 C CA . ILE A 1 198 ? -13.054 0.862 -6.886 1.00 93.94 198 ILE A CA 1
ATOM 1597 C C . ILE A 1 198 ? -12.337 2.023 -7.556 1.00 93.94 198 ILE A C 1
ATOM 1599 O O . ILE A 1 198 ? -11.458 1.790 -8.380 1.00 93.94 198 ILE A O 1
ATOM 1603 N N . PHE A 1 199 ? -12.651 3.257 -7.164 1.00 96.62 199 PHE A N 1
ATOM 1604 C CA . PHE A 1 199 ? -11.950 4.434 -7.660 1.00 96.62 199 PHE A CA 1
ATOM 1605 C C . PHE A 1 199 ? -10.443 4.342 -7.377 1.00 96.62 199 PHE A C 1
ATOM 1607 O O . PHE A 1 199 ? -9.628 4.495 -8.282 1.00 96.62 199 PHE A O 1
ATOM 1614 N N . THR A 1 200 ? -10.057 4.016 -6.142 1.00 97.75 200 THR A N 1
ATOM 1615 C CA . THR A 1 200 ? -8.641 3.972 -5.735 1.00 97.75 200 THR A CA 1
ATOM 1616 C C . THR A 1 200 ? -7.893 2.826 -6.410 1.00 97.75 200 THR A C 1
ATOM 1618 O O . THR A 1 200 ? -6.755 3.003 -6.844 1.00 97.75 200 THR A O 1
ATOM 1621 N N . LEU A 1 201 ? -8.541 1.666 -6.538 1.00 95.69 201 LEU A N 1
ATOM 1622 C CA . LEU A 1 201 ? -8.021 0.510 -7.259 1.00 95.69 201 LEU A CA 1
ATOM 1623 C C . LEU A 1 201 ? -7.815 0.831 -8.739 1.00 95.69 201 LEU A C 1
ATOM 1625 O O . LEU A 1 201 ? -6.727 0.599 -9.260 1.00 95.69 201 LEU A O 1
ATOM 1629 N N . ALA A 1 202 ? -8.816 1.422 -9.391 1.00 93.62 202 ALA A N 1
ATOM 1630 C CA . ALA A 1 202 ? -8.741 1.794 -10.796 1.00 93.62 202 ALA A CA 1
ATOM 1631 C C . ALA A 1 202 ? -7.641 2.832 -11.059 1.00 93.62 202 ALA A C 1
ATOM 1633 O O . ALA A 1 202 ? -6.852 2.638 -11.983 1.00 93.62 202 ALA A O 1
ATOM 1634 N N . VAL A 1 203 ? -7.527 3.883 -10.232 1.00 97.00 203 VAL A N 1
ATOM 1635 C CA . VAL A 1 203 ? -6.429 4.866 -10.327 1.00 97.00 203 VAL A CA 1
ATOM 1636 C C . VAL A 1 203 ? -5.074 4.180 -10.147 1.00 97.00 203 VAL A C 1
ATOM 1638 O O . VAL A 1 203 ? -4.169 4.398 -10.945 1.00 97.00 203 VAL A O 1
ATOM 1641 N N . THR A 1 204 ? -4.925 3.328 -9.131 1.00 96.75 204 THR A N 1
ATOM 1642 C CA . THR A 1 204 ? -3.645 2.667 -8.824 1.00 96.75 204 THR A CA 1
ATOM 1643 C C . THR A 1 204 ? -3.200 1.734 -9.947 1.00 96.75 204 THR A C 1
ATOM 1645 O O . THR A 1 204 ? -2.054 1.810 -10.385 1.00 96.75 204 THR A O 1
ATOM 1648 N N . LEU A 1 205 ? -4.107 0.891 -10.453 1.00 94.00 205 LEU A N 1
ATOM 1649 C CA . LEU A 1 205 ? -3.832 -0.025 -11.562 1.00 94.00 205 LEU A CA 1
ATOM 1650 C C . LEU A 1 205 ? -3.488 0.727 -12.846 1.00 94.00 205 LEU A C 1
ATOM 1652 O O . LEU A 1 205 ? -2.491 0.421 -13.495 1.00 94.00 205 LEU A O 1
ATOM 1656 N N . SER A 1 206 ? -4.298 1.723 -13.208 1.00 91.88 206 SER A N 1
ATOM 1657 C CA . SER A 1 206 ? -4.065 2.494 -14.430 1.00 91.88 206 SER A CA 1
ATOM 1658 C C . SER A 1 206 ? -2.771 3.302 -14.349 1.00 91.88 206 SER A C 1
ATOM 1660 O O . SER A 1 206 ? -2.004 3.274 -15.304 1.00 91.88 206 SER A O 1
ATOM 1662 N N . LEU A 1 207 ? -2.450 3.935 -13.213 1.00 94.75 207 LEU A N 1
ATOM 1663 C CA . LEU A 1 207 ? -1.151 4.590 -13.021 1.00 94.75 207 LEU A CA 1
ATOM 1664 C C . LEU A 1 207 ? 0.010 3.606 -13.147 1.00 94.75 207 LEU A C 1
ATOM 1666 O O . LEU A 1 207 ? 0.970 3.906 -13.850 1.00 94.75 207 LEU A O 1
ATOM 1670 N N . PHE A 1 208 ? -0.081 2.432 -12.516 1.00 92.25 208 PHE A N 1
ATOM 1671 C CA . PHE A 1 208 ? 0.969 1.414 -12.584 1.00 92.25 208 PHE A CA 1
ATOM 1672 C C . PHE A 1 208 ? 1.270 0.981 -14.029 1.00 92.25 208 PHE A C 1
ATOM 1674 O O . PHE A 1 208 ? 2.434 0.808 -14.388 1.00 92.25 208 PHE A O 1
ATOM 1681 N N . VAL A 1 209 ? 0.235 0.859 -14.866 1.00 88.44 209 VAL A N 1
ATOM 1682 C CA . VAL A 1 209 ? 0.359 0.460 -16.278 1.00 88.44 209 VAL A CA 1
ATOM 1683 C C . VAL A 1 209 ? 0.773 1.620 -17.191 1.00 88.44 209 VAL A C 1
ATOM 1685 O O . VAL A 1 209 ? 1.555 1.409 -18.114 1.00 88.44 209 VAL A O 1
ATOM 1688 N N . LEU A 1 210 ? 0.258 2.833 -16.970 1.00 88.50 210 LEU A N 1
ATOM 1689 C CA . LEU A 1 210 ? 0.464 3.975 -17.872 1.00 88.50 210 LEU A CA 1
ATOM 1690 C C . LEU A 1 210 ? 1.800 4.685 -17.652 1.00 88.50 210 LEU A C 1
ATOM 1692 O O . LEU A 1 210 ? 2.367 5.205 -18.609 1.00 88.50 210 LEU A O 1
ATOM 1696 N N . ILE A 1 211 ? 2.323 4.683 -16.426 1.00 92.25 211 ILE A N 1
ATOM 1697 C CA . ILE A 1 211 ? 3.569 5.377 -16.078 1.00 92.25 211 ILE A CA 1
ATOM 1698 C C . ILE A 1 211 ? 4.774 4.959 -16.933 1.00 92.25 211 ILE A C 1
ATOM 1700 O O . ILE A 1 211 ? 5.536 5.837 -17.332 1.00 92.25 211 ILE A O 1
ATOM 1704 N N . PRO A 1 212 ? 4.984 3.667 -17.241 1.00 88.56 212 PRO A N 1
ATOM 1705 C CA . PRO A 1 212 ? 6.056 3.258 -18.145 1.00 88.56 212 PRO A CA 1
ATOM 1706 C C . PRO A 1 212 ? 5.854 3.691 -19.606 1.00 88.56 212 PRO A C 1
ATOM 1708 O O . PRO A 1 212 ? 6.798 3.607 -20.384 1.00 88.56 212 PRO A O 1
ATOM 1711 N N . LEU A 1 213 ? 4.638 4.091 -19.994 1.00 87.00 213 LEU A N 1
ATOM 1712 C CA . LEU A 1 213 ? 4.234 4.309 -21.387 1.00 87.00 213 LEU A CA 1
ATOM 1713 C C . LEU A 1 213 ? 4.085 5.789 -21.747 1.00 87.00 213 LEU A C 1
ATOM 1715 O O . LEU A 1 213 ? 4.328 6.176 -22.886 1.00 87.00 213 LEU A O 1
ATOM 1719 N N . LEU A 1 214 ? 3.642 6.608 -20.796 1.00 88.75 214 LEU A N 1
ATOM 1720 C CA . LEU A 1 214 ? 3.264 8.001 -21.008 1.00 88.75 214 LEU A CA 1
ATOM 1721 C C . LEU A 1 214 ? 3.977 8.909 -20.005 1.00 88.75 214 LEU A C 1
ATOM 1723 O O . LEU A 1 214 ? 4.466 8.468 -18.967 1.00 88.75 214 LEU A O 1
ATOM 1727 N N . SER A 1 215 ? 3.983 10.218 -20.273 1.00 90.75 215 SER A N 1
ATOM 1728 C CA . SER A 1 215 ? 4.448 11.186 -19.276 1.00 90.75 215 SER A CA 1
ATOM 1729 C C . SER A 1 215 ? 3.599 11.109 -17.998 1.00 90.75 215 SER A C 1
ATOM 1731 O O . SER A 1 215 ? 2.427 10.711 -18.025 1.00 90.75 215 SER A O 1
ATOM 1733 N N . VAL A 1 216 ? 4.181 11.519 -16.868 1.00 92.88 216 VAL A N 1
ATOM 1734 C CA . VAL A 1 216 ? 3.508 11.511 -15.556 1.00 92.88 216 VAL A CA 1
ATOM 1735 C C . VAL A 1 216 ? 2.183 12.280 -15.609 1.00 92.88 216 VAL A C 1
ATOM 1737 O O . VAL A 1 216 ? 1.164 11.789 -15.126 1.00 92.88 216 VAL A O 1
ATOM 1740 N N . SER A 1 217 ? 2.173 13.449 -16.258 1.00 93.88 217 SER A N 1
ATOM 1741 C CA . SER A 1 217 ? 0.985 14.296 -16.395 1.00 93.88 217 SER A CA 1
ATOM 1742 C C . SER A 1 217 ? -0.137 13.602 -17.171 1.00 93.88 217 SER A C 1
ATOM 1744 O O . SER A 1 217 ? -1.272 13.570 -16.697 1.00 93.88 217 SER A O 1
ATOM 1746 N N . TYR A 1 218 ? 0.167 12.998 -18.327 1.00 91.56 218 TYR A N 1
ATOM 1747 C CA . TYR A 1 218 ? -0.841 12.292 -19.126 1.00 91.56 218 TYR A CA 1
ATOM 1748 C C . TYR A 1 218 ? -1.340 11.026 -18.424 1.00 91.56 218 TYR A C 1
ATOM 1750 O O . TYR A 1 218 ? -2.546 10.782 -18.393 1.00 91.56 218 TYR A O 1
ATOM 1758 N N . SER A 1 219 ? -0.439 10.267 -17.793 1.00 92.94 219 SER A N 1
ATOM 1759 C CA . SER A 1 219 ? -0.791 9.080 -17.004 1.00 92.94 219 SER A CA 1
ATOM 1760 C C . SER A 1 219 ? -1.781 9.418 -15.888 1.00 92.94 219 SER A C 1
ATOM 1762 O O . SER A 1 219 ? -2.758 8.699 -15.682 1.00 92.94 219 SER A O 1
ATOM 1764 N N . LEU A 1 220 ? -1.569 10.537 -15.188 1.00 95.06 220 LEU A N 1
ATOM 1765 C CA . LEU A 1 220 ? -2.445 10.997 -14.112 1.00 95.06 220 LEU A CA 1
ATOM 1766 C C . LEU A 1 220 ? -3.825 11.428 -14.626 1.00 95.06 220 LEU A C 1
ATOM 1768 O O . LEU A 1 220 ? -4.838 11.030 -14.057 1.00 95.06 220 LEU A O 1
ATOM 1772 N N . ILE A 1 221 ? -3.889 12.193 -15.718 1.00 94.38 221 ILE A N 1
ATOM 1773 C CA . ILE A 1 221 ? -5.172 12.636 -16.289 1.00 94.38 221 ILE A CA 1
ATOM 1774 C C . ILE A 1 221 ? -5.997 11.430 -16.760 1.00 94.38 221 ILE A C 1
ATOM 1776 O O . ILE A 1 221 ? -7.171 11.304 -16.405 1.00 94.38 221 ILE A O 1
ATOM 1780 N N . ILE A 1 222 ? -5.379 10.517 -17.517 1.00 90.00 222 ILE A N 1
ATOM 1781 C CA . ILE A 1 222 ? -6.058 9.341 -18.078 1.00 90.00 222 ILE A CA 1
ATOM 1782 C C . ILE A 1 222 ? -6.490 8.375 -16.966 1.00 90.00 222 ILE A C 1
ATOM 1784 O O . ILE A 1 222 ? -7.617 7.885 -16.999 1.00 90.00 222 ILE A O 1
ATOM 1788 N N . SER A 1 223 ? -5.643 8.130 -15.959 1.00 95.38 223 SER A N 1
ATOM 1789 C CA . SER A 1 223 ? -5.978 7.245 -14.829 1.00 95.38 223 SER A CA 1
ATOM 1790 C C . SER A 1 223 ? -7.163 7.751 -14.007 1.00 95.38 223 SER A C 1
ATOM 1792 O O . SER A 1 223 ? -8.050 6.967 -13.667 1.00 95.38 223 SER A O 1
ATOM 1794 N N . ILE A 1 224 ? -7.228 9.057 -13.727 1.00 96.44 224 ILE A N 1
ATOM 1795 C CA . ILE A 1 224 ? -8.358 9.661 -13.008 1.00 96.44 224 ILE A CA 1
ATOM 1796 C C . ILE A 1 224 ? -9.636 9.575 -13.844 1.00 96.44 224 ILE A C 1
ATOM 1798 O O . ILE A 1 224 ? -10.668 9.155 -13.323 1.00 96.44 224 ILE A O 1
ATOM 1802 N N . ALA A 1 225 ? -9.580 9.929 -15.132 1.00 91.62 225 ALA A N 1
ATOM 1803 C CA . ALA A 1 225 ? -10.739 9.845 -16.019 1.00 91.62 225 ALA A CA 1
ATOM 1804 C C . ALA A 1 225 ? -11.275 8.406 -16.106 1.00 91.62 225 ALA A C 1
ATOM 1806 O O . ALA A 1 225 ? -12.469 8.171 -15.915 1.00 91.62 225 ALA A O 1
ATOM 1807 N N . PHE A 1 226 ? -10.384 7.433 -16.304 1.00 91.25 226 PHE A N 1
ATOM 1808 C CA . PHE A 1 226 ? -10.724 6.013 -16.329 1.00 91.25 226 PHE A CA 1
ATOM 1809 C C . PHE A 1 226 ? -11.349 5.539 -15.010 1.00 91.25 226 PHE A C 1
ATOM 1811 O O . PHE A 1 226 ? -12.380 4.865 -15.014 1.00 91.25 226 PHE A O 1
ATOM 1818 N N . ALA A 1 227 ? -10.773 5.929 -13.871 1.00 94.69 227 ALA A N 1
ATOM 1819 C CA . ALA A 1 227 ? -11.294 5.562 -12.561 1.00 94.69 227 ALA A CA 1
ATOM 1820 C C . ALA A 1 227 ? -12.666 6.178 -12.260 1.00 94.69 227 ALA A C 1
ATOM 1822 O O . ALA A 1 227 ? -13.503 5.509 -11.657 1.00 94.69 227 ALA A O 1
ATOM 1823 N N . LEU A 1 228 ? -12.923 7.418 -12.692 1.00 94.12 228 LEU A N 1
ATOM 1824 C CA . LEU A 1 228 ? -14.238 8.053 -12.572 1.00 94.12 228 LEU A CA 1
ATOM 1825 C C . LEU A 1 228 ? -15.290 7.331 -13.419 1.00 94.12 228 LEU A C 1
ATOM 1827 O O . LEU A 1 228 ? -16.390 7.087 -12.927 1.00 94.12 228 LEU A O 1
ATOM 1831 N N . ILE A 1 229 ? -14.947 6.944 -14.653 1.00 88.06 229 ILE A N 1
ATOM 1832 C CA . ILE A 1 229 ? -15.840 6.166 -15.522 1.00 88.06 229 ILE A CA 1
ATOM 1833 C C . ILE A 1 229 ? -16.169 4.822 -14.866 1.00 88.06 229 ILE A C 1
ATOM 1835 O O . ILE A 1 229 ? -17.342 4.491 -14.723 1.00 88.06 229 ILE A O 1
ATOM 1839 N N . LEU A 1 230 ? -15.163 4.071 -14.405 1.00 86.81 230 LEU A N 1
ATOM 1840 C CA . LEU A 1 230 ? -15.386 2.784 -13.738 1.00 86.81 230 LEU A CA 1
ATOM 1841 C C . LEU A 1 230 ? -16.202 2.919 -12.450 1.00 86.81 230 LEU A C 1
ATOM 1843 O O . LEU A 1 230 ? -17.119 2.132 -12.224 1.00 86.81 230 LEU A O 1
ATOM 1847 N N . ALA A 1 231 ? -15.902 3.916 -11.618 1.00 89.62 231 ALA A N 1
ATOM 1848 C CA . ALA A 1 231 ? -16.665 4.179 -10.403 1.00 89.62 231 ALA A CA 1
ATOM 1849 C C . ALA A 1 231 ? -18.118 4.573 -10.720 1.00 89.62 231 ALA A C 1
ATOM 1851 O O . ALA A 1 231 ? -19.027 4.129 -10.024 1.00 89.62 231 ALA A O 1
ATOM 1852 N N . GLY A 1 232 ? -18.346 5.352 -11.783 1.00 86.06 232 GLY A N 1
ATOM 1853 C CA . GLY A 1 232 ? -19.676 5.739 -12.256 1.00 86.06 232 GLY A CA 1
ATOM 1854 C C . GLY A 1 232 ? -20.477 4.563 -12.812 1.00 86.06 232 GLY A C 1
ATOM 1855 O O . GLY A 1 232 ? -21.635 4.388 -12.441 1.00 86.06 232 GLY A O 1
ATOM 1856 N N . VAL A 1 233 ? -19.853 3.711 -13.633 1.00 84.69 233 VAL A N 1
ATOM 1857 C CA . VAL A 1 233 ? -20.461 2.469 -14.141 1.00 84.69 233 VAL A CA 1
ATOM 1858 C C . VAL A 1 233 ? -20.809 1.536 -12.986 1.00 84.69 233 VAL A C 1
ATOM 1860 O O . VAL A 1 233 ? -21.919 1.013 -12.938 1.00 84.69 233 VAL A O 1
ATOM 1863 N N . TYR A 1 234 ? -19.900 1.365 -12.022 1.00 85.44 234 TYR A N 1
ATOM 1864 C CA . TYR A 1 234 ? -20.171 0.567 -10.830 1.00 85.44 234 TYR A CA 1
ATOM 1865 C C . TYR A 1 234 ? -21.321 1.148 -10.005 1.00 85.44 234 TYR A C 1
ATOM 1867 O O . TYR A 1 234 ? -22.229 0.414 -9.622 1.00 85.44 234 TYR A O 1
ATOM 1875 N N . PHE A 1 235 ? -21.312 2.461 -9.756 1.00 87.50 235 PHE A N 1
ATOM 1876 C CA . PHE A 1 235 ? -22.384 3.137 -9.034 1.00 87.50 235 PHE A CA 1
ATOM 1877 C C . PHE A 1 235 ? -23.728 2.929 -9.732 1.00 87.50 235 PHE A C 1
ATOM 1879 O O . PHE A 1 235 ? -24.688 2.546 -9.075 1.00 87.50 235 PHE A O 1
ATOM 1886 N N . TYR A 1 236 ? -23.786 3.102 -11.053 1.00 84.38 236 TYR A N 1
ATOM 1887 C CA . TYR A 1 236 ? -25.012 2.911 -11.823 1.00 84.38 236 TYR A CA 1
ATOM 1888 C C . TYR A 1 236 ? -25.495 1.449 -11.827 1.00 84.38 236 TYR A C 1
ATOM 1890 O O . TYR A 1 236 ? -26.672 1.170 -11.613 1.00 84.38 236 TYR A O 1
ATOM 1898 N N . GLY A 1 237 ? -24.586 0.494 -12.038 1.00 80.94 237 GLY A N 1
ATOM 1899 C CA . GLY A 1 237 ? -24.937 -0.925 -12.123 1.00 80.94 237 GLY A CA 1
ATOM 1900 C C . GLY A 1 237 ? -25.323 -1.550 -10.780 1.00 80.94 237 GLY A C 1
ATOM 1901 O O . GLY A 1 237 ? -26.200 -2.409 -10.733 1.00 80.94 237 GLY A O 1
ATOM 1902 N N . MET A 1 238 ? -24.682 -1.128 -9.687 1.00 77.69 238 MET A N 1
ATOM 1903 C CA . MET A 1 238 ? -24.788 -1.805 -8.389 1.00 77.69 238 MET A CA 1
ATOM 1904 C C . MET A 1 238 ? -25.526 -1.002 -7.322 1.00 77.69 238 MET A C 1
ATOM 1906 O O . MET A 1 238 ? -26.203 -1.590 -6.481 1.00 77.69 238 MET A O 1
ATOM 1910 N N . GLU A 1 239 ? -25.369 0.322 -7.308 1.00 71.44 239 GLU A N 1
ATOM 1911 C CA . GLU A 1 239 ? -25.789 1.163 -6.180 1.00 71.44 239 GLU A CA 1
ATOM 1912 C C . GLU A 1 239 ? -27.008 2.030 -6.526 1.00 71.44 239 GLU A C 1
ATOM 1914 O O . GLU A 1 239 ? -27.872 2.232 -5.677 1.00 71.44 239 GLU A O 1
ATOM 1919 N N . SER A 1 240 ? -27.131 2.501 -7.773 1.00 69.81 240 SER A N 1
ATOM 1920 C CA . SER A 1 240 ? -28.232 3.375 -8.191 1.00 69.81 240 SER A CA 1
ATOM 1921 C C . SER A 1 240 ? -29.548 2.640 -8.403 1.00 69.81 240 SER A C 1
ATOM 1923 O O . SER A 1 240 ? -30.520 3.306 -8.750 1.00 69.81 240 SER A O 1
ATOM 1925 N N . GLY A 1 241 ? -29.557 1.309 -8.220 1.00 58.81 241 GLY A N 1
ATOM 1926 C CA . GLY A 1 241 ? -30.719 0.425 -8.160 1.00 58.81 241 GLY A CA 1
ATOM 1927 C C . GLY A 1 241 ? -32.012 1.108 -8.574 1.00 58.81 241 GLY A C 1
ATOM 1928 O O . GLY A 1 241 ? -32.772 1.567 -7.718 1.00 58.81 241 GLY A O 1
ATOM 1929 N N . ILE A 1 242 ? -32.247 1.196 -9.887 1.00 51.91 242 ILE A N 1
ATOM 1930 C CA . ILE A 1 242 ? -33.552 1.565 -10.429 1.00 51.91 242 ILE A CA 1
ATOM 1931 C C . ILE A 1 242 ? -34.506 0.433 -10.016 1.00 51.91 242 ILE A C 1
ATOM 1933 O O . ILE A 1 242 ? -34.648 -0.576 -10.690 1.00 51.91 242 ILE A O 1
ATOM 1937 N N . LYS A 1 243 ? -35.033 0.606 -8.799 1.00 49.38 243 LYS A N 1
ATOM 1938 C CA . LYS A 1 243 ? -36.212 0.054 -8.134 1.00 49.38 243 LYS A CA 1
ATOM 1939 C C . LYS A 1 243 ? -36.630 -1.372 -8.514 1.00 49.38 243 LYS A C 1
ATOM 1941 O O . LYS A 1 243 ? -37.355 -1.572 -9.475 1.00 49.38 243 LYS A O 1
ATOM 1946 N N . ASN A 1 244 ? -36.430 -2.288 -7.566 1.00 43.00 244 ASN A N 1
ATOM 1947 C CA . ASN A 1 244 ? -37.589 -2.857 -6.873 1.00 43.00 244 ASN A CA 1
ATOM 1948 C C . ASN A 1 244 ? -37.461 -2.540 -5.371 1.00 43.00 244 ASN A C 1
ATOM 1950 O O . ASN A 1 244 ? -36.588 -3.094 -4.705 1.00 43.00 244 ASN A O 1
ATOM 1954 N N . PRO A 1 245 ? -38.281 -1.626 -4.818 1.00 45.00 245 PRO A N 1
ATOM 1955 C CA . PRO A 1 245 ? -38.090 -1.064 -3.478 1.00 45.00 245 PRO A CA 1
ATOM 1956 C C . PRO A 1 245 ? -38.421 -2.021 -2.316 1.00 45.00 245 PRO A C 1
ATOM 1958 O O . PRO A 1 245 ? -38.446 -1.577 -1.174 1.00 45.00 245 PRO A O 1
ATOM 1961 N N . PHE A 1 246 ? -38.644 -3.316 -2.569 1.00 45.50 246 PHE A N 1
ATOM 1962 C CA . PHE A 1 246 ? -39.009 -4.286 -1.526 1.00 45.50 246 PHE A CA 1
ATOM 1963 C C . PHE A 1 246 ? -38.285 -5.640 -1.577 1.00 45.50 246 PHE A C 1
ATOM 1965 O O . PHE A 1 246 ? -38.572 -6.496 -0.745 1.00 45.50 246 PHE A O 1
ATOM 1972 N N . SER A 1 247 ? -37.311 -5.862 -2.465 1.00 46.00 247 SER A N 1
ATOM 1973 C CA . SER A 1 247 ? -36.561 -7.126 -2.463 1.00 46.00 247 SER A CA 1
ATOM 1974 C C . SER A 1 247 ? -35.216 -6.964 -1.749 1.00 46.00 247 SER A C 1
ATOM 1976 O O . SER A 1 247 ? -34.207 -6.623 -2.366 1.00 46.00 247 SER A O 1
ATOM 1978 N N . LEU A 1 248 ? -35.189 -7.266 -0.446 1.00 46.75 248 LEU A N 1
ATOM 1979 C CA . LEU A 1 248 ? -33.984 -7.618 0.331 1.00 46.75 248 LEU A CA 1
ATOM 1980 C C . LEU A 1 248 ? -33.393 -8.959 -0.151 1.00 46.75 248 LEU A C 1
ATOM 1982 O O . LEU A 1 248 ? -33.083 -9.851 0.637 1.00 46.75 248 LEU A O 1
ATOM 1986 N N . GLU A 1 249 ? -33.298 -9.163 -1.459 1.00 52.16 249 GLU A N 1
ATOM 1987 C CA . GLU A 1 249 ? -32.823 -10.426 -1.989 1.00 52.16 249 GLU A CA 1
ATOM 1988 C C . GLU A 1 249 ? -31.290 -10.448 -2.015 1.00 52.16 249 GLU A C 1
ATOM 1990 O O . GLU A 1 249 ? -30.603 -9.447 -2.239 1.00 52.16 249 GLU A O 1
ATOM 1995 N N . ARG A 1 250 ? -30.751 -11.658 -1.874 1.00 55.16 250 ARG A N 1
ATOM 1996 C CA . ARG A 1 250 ? -29.327 -12.004 -1.908 1.00 55.16 250 ARG A CA 1
ATOM 1997 C C . ARG A 1 250 ? -28.543 -11.669 -3.208 1.00 55.16 250 ARG A C 1
ATOM 1999 O O . ARG A 1 250 ? -27.313 -11.671 -3.101 1.00 55.16 250 ARG A O 1
ATOM 2006 N N . PRO A 1 251 ? -29.114 -11.366 -4.406 1.00 55.09 251 PRO A N 1
ATOM 2007 C CA . PRO A 1 251 ? -28.300 -11.291 -5.620 1.00 55.09 251 PRO A CA 1
ATOM 2008 C C . PRO A 1 251 ? -27.406 -10.047 -5.704 1.00 55.09 251 PRO A C 1
ATOM 2010 O O . PRO A 1 251 ? -26.383 -10.099 -6.381 1.00 55.09 251 PRO A O 1
ATOM 2013 N N . SER A 1 252 ? -27.707 -8.949 -4.999 1.00 55.44 252 SER A N 1
ATOM 2014 C CA . SER A 1 252 ? -26.855 -7.744 -5.035 1.00 55.44 252 SER A CA 1
ATOM 2015 C C . SER A 1 252 ? -25.482 -7.970 -4.388 1.00 55.44 252 SER A C 1
ATOM 2017 O O . SER A 1 252 ? -24.468 -7.450 -4.859 1.00 55.44 252 SER A O 1
ATOM 2019 N N . ILE A 1 253 ? -25.429 -8.799 -3.341 1.00 60.22 253 ILE A N 1
ATOM 2020 C CA . ILE A 1 253 ? -24.186 -9.182 -2.663 1.00 60.22 253 ILE A CA 1
ATOM 2021 C C . ILE A 1 253 ? -23.369 -10.107 -3.571 1.00 60.22 253 ILE A C 1
ATOM 2023 O O . ILE A 1 253 ? -22.173 -9.889 -3.752 1.00 60.22 253 ILE A O 1
ATOM 2027 N N . GLU A 1 254 ? -24.011 -11.097 -4.193 1.00 67.75 254 GLU A N 1
ATOM 2028 C CA . GLU A 1 254 ? -23.336 -12.082 -5.043 1.00 67.75 254 GLU A CA 1
ATOM 2029 C C . GLU A 1 254 ? -22.707 -11.448 -6.296 1.00 67.75 254 GLU A C 1
ATOM 2031 O O . GLU A 1 254 ? -21.567 -11.758 -6.644 1.00 67.75 254 GLU A O 1
ATOM 2036 N N . ILE A 1 255 ? -23.401 -10.503 -6.941 1.00 65.56 255 ILE A N 1
ATOM 2037 C CA . ILE A 1 255 ? -22.872 -9.763 -8.099 1.00 65.56 255 ILE A CA 1
ATOM 2038 C C . ILE A 1 255 ? -21.694 -8.872 -7.679 1.00 65.56 255 ILE A C 1
ATOM 2040 O O . ILE A 1 255 ? -20.687 -8.810 -8.385 1.00 65.56 255 ILE A O 1
ATOM 2044 N N . GLY A 1 256 ? -21.769 -8.236 -6.504 1.00 64.75 256 GLY A N 1
ATOM 2045 C CA . GLY A 1 256 ? -20.675 -7.424 -5.969 1.00 64.75 256 GLY A CA 1
ATOM 2046 C C . GLY A 1 256 ? -19.403 -8.236 -5.727 1.00 64.75 256 GLY A C 1
ATOM 2047 O O . GLY A 1 256 ? -18.317 -7.796 -6.103 1.00 64.75 256 GLY A O 1
ATOM 2048 N N . TRP A 1 257 ? -19.537 -9.444 -5.172 1.00 66.44 257 TRP A N 1
ATOM 2049 C CA . TRP A 1 257 ? -18.414 -10.368 -4.996 1.00 66.44 257 TRP A CA 1
ATOM 2050 C C . TRP A 1 257 ? -17.855 -10.873 -6.322 1.00 66.44 257 TRP A C 1
ATOM 2052 O O . TRP A 1 257 ? -16.637 -10.918 -6.471 1.00 66.44 257 TRP A O 1
ATOM 2062 N N . LYS A 1 258 ? -18.708 -11.193 -7.304 1.00 71.75 258 LYS A N 1
ATOM 2063 C CA . LYS A 1 258 ? -18.260 -11.593 -8.650 1.00 71.75 258 LYS A CA 1
ATOM 2064 C C . LYS A 1 258 ? -17.474 -10.472 -9.329 1.00 71.75 258 LYS A C 1
ATOM 2066 O O . LYS A 1 258 ? -16.392 -10.721 -9.848 1.00 71.75 258 LYS A O 1
ATOM 2071 N N . PHE A 1 259 ? -17.963 -9.235 -9.266 1.00 65.38 259 PHE A N 1
ATOM 2072 C CA . PHE A 1 259 ? -17.258 -8.077 -9.817 1.00 65.38 259 PHE A CA 1
ATOM 2073 C C . PHE A 1 259 ? -15.916 -7.835 -9.114 1.00 65.38 259 PHE A C 1
ATOM 2075 O O . PHE A 1 259 ? -14.894 -7.645 -9.769 1.00 65.38 259 PHE A O 1
ATOM 2082 N N . LEU A 1 260 ? -15.896 -7.900 -7.780 1.00 63.75 260 LEU A N 1
ATOM 2083 C CA . LEU A 1 260 ? -14.669 -7.762 -6.998 1.00 63.75 260 LEU A CA 1
ATOM 2084 C C . LEU A 1 260 ? -13.664 -8.877 -7.318 1.00 63.75 260 LEU A C 1
ATOM 2086 O O . LEU A 1 260 ? -12.483 -8.593 -7.498 1.00 63.75 260 LEU A O 1
ATOM 2090 N N . PHE A 1 261 ? -14.125 -10.121 -7.462 1.00 71.62 261 PHE A N 1
ATOM 2091 C CA . PHE A 1 261 ? -13.292 -11.246 -7.877 1.00 71.62 261 PHE A CA 1
ATOM 2092 C C . PHE A 1 261 ? -12.685 -11.016 -9.265 1.00 71.62 261 PHE A C 1
ATOM 2094 O O . PHE A 1 261 ? -11.483 -11.196 -9.435 1.00 71.62 261 PHE A O 1
ATOM 2101 N N . VAL A 1 262 ? -13.479 -10.544 -10.232 1.00 70.31 262 VAL A N 1
ATOM 2102 C CA . VAL A 1 262 ? -12.990 -10.188 -11.574 1.00 70.31 262 VAL A CA 1
ATOM 2103 C C . VAL A 1 262 ? -11.940 -9.078 -11.498 1.00 70.31 262 VAL A C 1
ATOM 2105 O O . VAL A 1 262 ? -10.879 -9.211 -12.095 1.00 70.31 262 VAL A O 1
ATOM 2108 N N . MET A 1 263 ? -12.171 -8.019 -10.718 1.00 64.81 263 MET A N 1
ATOM 2109 C CA . MET A 1 263 ? -11.204 -6.925 -10.556 1.00 64.81 263 MET A CA 1
ATOM 2110 C C . MET A 1 263 ? -9.893 -7.386 -9.902 1.00 64.81 263 MET A C 1
ATOM 2112 O O . MET A 1 263 ? -8.811 -6.974 -10.329 1.00 64.81 263 MET A O 1
ATOM 2116 N N . ILE A 1 264 ? -9.965 -8.263 -8.897 1.00 67.62 264 ILE A N 1
ATOM 2117 C CA . ILE A 1 264 ? -8.781 -8.872 -8.275 1.00 67.62 264 ILE A CA 1
ATOM 2118 C C . ILE A 1 264 ? -8.045 -9.748 -9.286 1.00 67.62 264 ILE A C 1
ATOM 2120 O O . ILE A 1 264 ? -6.830 -9.631 -9.413 1.00 67.62 264 ILE A O 1
ATOM 2124 N N . LEU A 1 265 ? -8.765 -10.587 -10.031 1.00 71.31 265 LEU A N 1
ATOM 2125 C CA . LEU A 1 265 ? -8.180 -11.462 -11.041 1.00 71.31 265 LEU A CA 1
ATOM 2126 C C . LEU A 1 265 ? -7.469 -10.650 -12.127 1.00 71.31 265 LEU A C 1
ATOM 2128 O O . LEU A 1 265 ? -6.329 -10.951 -12.462 1.00 71.31 265 LEU A O 1
ATOM 2132 N N . ILE A 1 266 ? -8.094 -9.573 -12.611 1.00 69.00 266 ILE A N 1
ATOM 2133 C CA . ILE A 1 266 ? -7.484 -8.621 -13.547 1.00 69.00 266 ILE A CA 1
ATOM 2134 C C . ILE A 1 266 ? -6.195 -8.048 -12.954 1.00 69.00 266 ILE A C 1
ATOM 2136 O O . ILE A 1 266 ? -5.155 -8.074 -13.606 1.00 69.00 266 ILE A O 1
ATOM 2140 N N . SER A 1 267 ? -6.244 -7.579 -11.705 1.00 63.03 267 SER A N 1
ATOM 2141 C CA . SER A 1 267 ? -5.079 -7.011 -11.013 1.00 63.03 267 SER A CA 1
ATOM 2142 C C . SER A 1 267 ? -3.928 -8.016 -10.906 1.00 63.03 267 SER A C 1
ATOM 2144 O O . SER A 1 267 ? -2.776 -7.664 -11.153 1.00 63.03 267 SER A O 1
ATOM 2146 N N . LEU A 1 268 ? -4.241 -9.274 -10.580 1.00 68.75 268 LEU A N 1
ATOM 2147 C CA . LEU A 1 268 ? -3.269 -10.364 -10.492 1.00 68.75 268 LEU A CA 1
ATOM 2148 C C . LEU A 1 268 ? -2.683 -10.722 -11.860 1.00 68.75 268 LEU A C 1
ATOM 2150 O O . LEU A 1 268 ? -1.474 -10.908 -11.958 1.00 68.75 268 LEU A O 1
ATOM 2154 N N . ILE A 1 269 ? -3.504 -10.772 -12.913 1.00 68.69 269 ILE A N 1
ATOM 2155 C CA . ILE A 1 269 ? -3.045 -11.031 -14.285 1.00 68.69 269 ILE A CA 1
ATOM 2156 C C . ILE A 1 269 ? -2.088 -9.929 -14.740 1.00 68.69 269 ILE A C 1
ATOM 2158 O O . ILE A 1 269 ? -1.002 -10.228 -15.225 1.00 68.69 269 ILE A O 1
ATOM 2162 N N . PHE A 1 270 ? -2.450 -8.658 -14.550 1.00 63.66 270 PHE A N 1
ATOM 2163 C CA . PHE A 1 270 ? -1.574 -7.538 -14.897 1.00 63.66 270 PHE A CA 1
ATOM 2164 C C . PHE A 1 270 ? -0.240 -7.605 -14.169 1.00 63.66 270 PHE A C 1
ATOM 2166 O O . PHE A 1 270 ? 0.810 -7.380 -14.769 1.00 63.66 270 PHE A O 1
ATOM 2173 N N . LEU A 1 271 ? -0.283 -7.929 -12.881 1.00 65.81 271 LEU A N 1
ATOM 2174 C CA . LEU A 1 271 ? 0.918 -8.035 -12.082 1.00 65.81 271 LEU A CA 1
ATOM 2175 C C . LEU A 1 271 ? 1.781 -9.235 -12.508 1.00 65.81 271 LEU A C 1
ATOM 2177 O O . LEU A 1 271 ? 2.994 -9.091 -12.616 1.00 65.81 271 LEU A O 1
ATOM 2181 N N . PHE A 1 272 ? 1.180 -10.374 -12.853 1.00 68.94 272 PHE A N 1
ATOM 2182 C CA . PHE A 1 272 ? 1.899 -11.517 -13.421 1.00 68.94 272 PHE A CA 1
ATOM 2183 C C . PHE A 1 272 ? 2.576 -11.165 -14.755 1.00 68.94 272 PHE A C 1
ATOM 2185 O O . PHE A 1 272 ? 3.780 -11.370 -14.911 1.00 68.94 272 PHE A O 1
ATOM 2192 N N . LEU A 1 273 ? 1.828 -10.567 -15.689 1.00 64.50 273 LEU A N 1
ATOM 2193 C CA . LEU A 1 273 ? 2.351 -10.141 -16.991 1.00 64.50 273 LEU A CA 1
ATOM 2194 C C . LEU A 1 273 ? 3.531 -9.183 -16.845 1.00 64.50 273 LEU A C 1
ATOM 2196 O O . LEU A 1 273 ? 4.535 -9.326 -17.545 1.00 64.50 273 LEU A O 1
ATOM 2200 N N . TYR A 1 274 ? 3.413 -8.245 -15.906 1.00 65.88 274 TYR A N 1
ATOM 2201 C CA . TYR A 1 274 ? 4.452 -7.280 -15.593 1.00 65.88 274 TYR A CA 1
ATOM 2202 C C . TYR A 1 274 ? 5.776 -7.954 -15.221 1.00 65.88 274 TYR A C 1
ATOM 2204 O O . TYR A 1 274 ? 6.824 -7.582 -15.745 1.00 65.88 274 TYR A O 1
ATOM 2212 N N . PHE A 1 275 ? 5.738 -8.969 -14.354 1.00 62.78 275 PHE A N 1
ATOM 2213 C CA . PHE A 1 275 ? 6.951 -9.670 -13.939 1.00 62.78 275 PHE A CA 1
ATOM 2214 C C . PHE A 1 275 ? 7.533 -10.554 -15.049 1.00 62.78 275 PHE A C 1
ATOM 2216 O O . PHE A 1 275 ? 8.750 -10.682 -15.150 1.00 62.78 275 PHE A O 1
ATOM 2223 N N . THR A 1 276 ? 6.704 -11.115 -15.933 1.00 67.69 276 THR A N 1
ATOM 2224 C CA . THR A 1 276 ? 7.165 -11.997 -17.027 1.00 67.69 276 THR A CA 1
ATOM 2225 C C . THR A 1 276 ? 7.917 -11.302 -18.165 1.00 67.69 276 THR A C 1
ATOM 2227 O O . THR A 1 276 ? 8.306 -11.980 -19.112 1.00 67.69 276 THR A O 1
ATOM 2230 N N . ASN A 1 277 ? 8.150 -9.981 -18.098 1.00 61.84 277 ASN A N 1
ATOM 2231 C CA . ASN A 1 277 ? 8.736 -9.190 -19.194 1.00 61.84 277 ASN A CA 1
ATOM 2232 C C . ASN A 1 277 ? 8.048 -9.453 -20.549 1.00 61.84 277 ASN A C 1
ATOM 2234 O O . ASN A 1 277 ? 8.653 -9.324 -21.615 1.00 61.84 277 ASN A O 1
ATOM 2238 N N . VAL A 1 278 ? 6.773 -9.845 -20.514 1.00 61.09 278 VAL A N 1
ATOM 2239 C CA . VAL A 1 278 ? 5.970 -10.067 -21.711 1.00 61.09 278 VAL A CA 1
ATOM 2240 C C . VAL A 1 278 ? 5.826 -8.722 -22.414 1.00 61.09 278 VAL A C 1
ATOM 2242 O O . VAL A 1 278 ? 5.586 -7.700 -21.769 1.00 61.09 278 VAL A O 1
ATOM 2245 N N . ASN A 1 279 ? 6.015 -8.717 -23.737 1.00 62.12 279 ASN A N 1
ATOM 2246 C CA . ASN A 1 279 ? 5.999 -7.500 -24.544 1.00 62.12 279 ASN A CA 1
ATOM 2247 C C . ASN A 1 279 ? 4.801 -6.611 -24.173 1.00 62.12 279 ASN A C 1
ATOM 2249 O O . ASN A 1 279 ? 3.667 -7.072 -24.041 1.00 62.12 279 ASN A O 1
ATOM 2253 N N . ILE A 1 280 ? 5.027 -5.309 -24.034 1.00 58.34 280 ILE A N 1
ATOM 2254 C CA . ILE A 1 280 ? 3.980 -4.354 -23.641 1.00 58.34 280 ILE A CA 1
ATOM 2255 C C . ILE A 1 280 ? 2.762 -4.412 -24.579 1.00 58.34 280 ILE A C 1
ATOM 2257 O O . ILE A 1 280 ? 1.628 -4.285 -24.128 1.00 58.34 280 ILE A O 1
ATOM 2261 N N . ILE A 1 281 ? 2.975 -4.713 -25.864 1.00 54.78 281 ILE A N 1
ATOM 2262 C CA . ILE A 1 281 ? 1.908 -4.915 -26.858 1.00 54.78 281 ILE A CA 1
ATOM 2263 C C . ILE A 1 281 ? 1.028 -6.124 -26.499 1.00 54.78 281 ILE A C 1
ATOM 2265 O O . ILE A 1 281 ? -0.198 -6.061 -26.600 1.00 54.78 281 ILE A O 1
ATOM 2269 N N . THR A 1 282 ? 1.627 -7.215 -26.021 1.00 58.97 282 THR A N 1
ATOM 2270 C CA . THR A 1 282 ? 0.893 -8.384 -25.515 1.00 58.97 282 THR A CA 1
ATOM 2271 C C . THR A 1 282 ? 0.149 -8.081 -24.213 1.00 58.97 282 THR A C 1
ATOM 2273 O O . THR A 1 282 ? -0.962 -8.561 -24.028 1.00 58.97 282 THR A O 1
ATOM 2276 N N . VAL A 1 283 ? 0.680 -7.206 -23.353 1.00 56.03 283 VAL A N 1
ATOM 2277 C CA . VAL A 1 283 ? -0.028 -6.762 -22.138 1.00 56.03 283 VAL A CA 1
ATOM 2278 C C . VAL A 1 283 ? -1.233 -5.882 -22.479 1.00 56.03 283 VAL A C 1
ATOM 2280 O O . VAL A 1 283 ? -2.315 -6.091 -21.938 1.00 56.03 283 VAL A O 1
ATOM 2283 N N . ILE A 1 284 ? -1.080 -4.935 -23.410 1.00 59.25 284 ILE A N 1
ATOM 2284 C CA . ILE A 1 284 ? -2.163 -4.042 -23.855 1.00 59.25 284 ILE A CA 1
ATOM 2285 C C . ILE A 1 284 ? -3.254 -4.828 -24.589 1.00 59.25 284 ILE A C 1
ATOM 2287 O O . ILE A 1 284 ? -4.437 -4.637 -24.318 1.00 59.25 284 ILE A O 1
ATOM 2291 N N . SER A 1 285 ? -2.883 -5.741 -25.487 1.00 56.31 285 SER A N 1
ATOM 2292 C CA . SER A 1 285 ? -3.863 -6.592 -26.173 1.00 56.31 285 SER A CA 1
ATOM 2293 C C . SER A 1 285 ? -4.605 -7.505 -25.196 1.00 56.31 285 SER A C 1
ATOM 2295 O O . SER A 1 285 ? -5.826 -7.598 -25.282 1.00 56.31 285 SER A O 1
ATOM 2297 N N . LEU A 1 286 ? -3.926 -8.091 -24.202 1.00 58.62 286 LEU A N 1
ATOM 2298 C CA . LEU A 1 286 ? -4.598 -8.888 -23.174 1.00 58.62 286 LEU A CA 1
ATOM 2299 C C . LEU A 1 286 ? -5.514 -8.031 -22.288 1.00 58.62 286 LEU A C 1
ATOM 2301 O O . LEU A 1 286 ? -6.618 -8.454 -21.963 1.00 58.62 286 LEU A O 1
ATOM 2305 N N . ALA A 1 287 ? -5.101 -6.813 -21.936 1.00 60.19 287 ALA A N 1
ATOM 2306 C CA . ALA A 1 287 ? -5.922 -5.866 -21.185 1.00 60.19 287 ALA A CA 1
ATOM 2307 C C . ALA A 1 287 ? -7.226 -5.524 -21.916 1.00 60.19 287 ALA A C 1
ATOM 2309 O O . ALA A 1 287 ? -8.300 -5.537 -21.309 1.00 60.19 287 ALA A O 1
ATOM 2310 N N . ILE A 1 288 ? -7.131 -5.254 -23.222 1.00 66.44 288 ILE A N 1
ATOM 2311 C CA . ILE A 1 288 ? -8.283 -5.009 -24.093 1.00 66.44 288 ILE A CA 1
ATOM 2312 C C . ILE A 1 288 ? -9.160 -6.258 -24.135 1.00 66.44 288 ILE A C 1
ATOM 2314 O O . ILE A 1 288 ? -10.358 -6.170 -23.892 1.00 66.44 288 ILE A O 1
ATOM 2318 N N . VAL A 1 289 ? -8.581 -7.440 -24.352 1.00 62.59 289 VAL A N 1
ATOM 2319 C CA . VAL A 1 289 ? -9.344 -8.696 -24.382 1.00 62.59 289 VAL A CA 1
ATOM 2320 C C . VAL A 1 289 ? -10.073 -8.925 -23.062 1.00 62.59 289 VAL A C 1
ATOM 2322 O O . VAL A 1 289 ? -11.267 -9.193 -23.085 1.00 62.59 289 VAL A O 1
ATOM 2325 N N . ILE A 1 290 ? -9.413 -8.754 -21.916 1.00 65.94 290 ILE A N 1
ATOM 2326 C CA . ILE A 1 290 ? -10.013 -9.000 -20.601 1.00 65.94 290 ILE A CA 1
ATOM 2327 C C . ILE A 1 290 ? -11.103 -7.977 -20.271 1.00 65.94 290 ILE A C 1
ATOM 2329 O O . ILE A 1 290 ? -12.148 -8.356 -19.748 1.00 65.94 290 ILE A O 1
ATOM 2333 N N . THR A 1 291 ? -10.904 -6.698 -20.593 1.00 66.06 291 THR A N 1
ATOM 2334 C CA . THR A 1 291 ? -11.955 -5.680 -20.416 1.00 66.06 291 THR A CA 1
ATOM 2335 C C . THR A 1 291 ? -13.155 -5.968 -21.310 1.00 66.06 291 THR A C 1
ATOM 2337 O O . THR A 1 291 ? -14.288 -5.924 -20.836 1.00 66.06 291 THR A O 1
ATOM 2340 N N . THR A 1 292 ? -12.922 -6.366 -22.561 1.00 66.25 292 THR A N 1
ATOM 2341 C CA . THR A 1 292 ? -13.990 -6.788 -23.477 1.00 66.25 292 THR A CA 1
ATOM 2342 C C . THR A 1 292 ? -14.714 -8.028 -22.942 1.00 66.25 292 THR A C 1
ATOM 2344 O O . THR A 1 292 ? -15.941 -8.061 -22.916 1.00 66.25 292 THR A O 1
ATOM 2347 N N . LEU A 1 293 ? -13.977 -9.019 -22.427 1.00 59.44 293 LEU A N 1
ATOM 2348 C CA . LEU A 1 293 ? -14.541 -10.236 -21.840 1.00 59.44 293 LEU A CA 1
ATOM 2349 C C . LEU A 1 293 ? -15.361 -9.937 -20.584 1.00 59.44 293 LEU A C 1
ATOM 2351 O O . LEU A 1 293 ? -16.432 -10.504 -20.414 1.00 59.44 293 LEU A O 1
ATOM 2355 N N . ALA A 1 294 ? -14.886 -9.033 -19.725 1.00 63.91 294 ALA A N 1
ATOM 2356 C CA . ALA A 1 294 ? -15.595 -8.610 -18.523 1.00 63.91 294 ALA A CA 1
ATOM 2357 C C . ALA A 1 294 ? -16.907 -7.894 -18.870 1.00 63.91 294 ALA A C 1
ATOM 2359 O O . ALA A 1 294 ? -17.928 -8.151 -18.234 1.00 63.91 294 ALA A O 1
ATOM 2360 N N . ILE A 1 295 ? -16.903 -7.055 -19.912 1.00 68.75 295 ILE A N 1
ATOM 2361 C CA . ILE A 1 295 ? -18.110 -6.410 -20.442 1.00 68.75 295 ILE A CA 1
ATOM 2362 C C . ILE A 1 295 ? -19.083 -7.465 -20.986 1.00 68.75 295 ILE A C 1
ATOM 2364 O O . ILE A 1 295 ? -20.266 -7.440 -20.653 1.00 68.75 295 ILE A O 1
ATOM 2368 N N . VAL A 1 296 ? -18.600 -8.432 -21.770 1.00 68.06 296 VAL A N 1
ATOM 2369 C CA . VAL A 1 296 ? -19.434 -9.514 -22.320 1.00 68.06 296 VAL A CA 1
ATOM 2370 C C . VAL A 1 296 ? -20.025 -10.388 -21.211 1.00 68.06 296 VAL A C 1
ATOM 2372 O O . VAL A 1 296 ? -21.222 -10.663 -21.224 1.00 68.06 296 VAL A O 1
ATOM 2375 N N . LEU A 1 297 ? -19.227 -10.776 -20.212 1.00 61.34 297 LEU A N 1
ATOM 2376 C CA . LEU A 1 297 ? -19.694 -11.532 -19.046 1.00 61.34 297 LEU A CA 1
ATOM 2377 C C . LEU A 1 297 ? -20.725 -10.753 -18.234 1.00 61.34 297 LEU A C 1
ATOM 2379 O O . LEU A 1 297 ? -21.704 -11.336 -17.778 1.00 61.34 297 LEU A O 1
ATOM 2383 N N . TYR A 1 298 ? -20.532 -9.444 -18.078 1.00 68.06 298 TYR A N 1
ATOM 2384 C CA . TYR A 1 298 ? -21.501 -8.571 -17.425 1.00 68.06 298 TYR A CA 1
ATOM 2385 C C . TYR A 1 298 ? -22.852 -8.596 -18.155 1.00 68.06 298 TYR A C 1
ATOM 2387 O O . TYR A 1 298 ? -23.881 -8.845 -17.527 1.00 68.06 298 TYR A O 1
ATOM 2395 N N . TYR A 1 299 ? -22.855 -8.444 -19.483 1.00 66.56 299 TYR A N 1
ATOM 2396 C CA . TYR A 1 299 ? -24.082 -8.540 -20.281 1.00 66.56 299 TYR A CA 1
ATOM 2397 C C . TYR A 1 299 ? -24.710 -9.939 -20.245 1.00 66.56 299 TYR A C 1
ATOM 2399 O O . TYR A 1 299 ? -25.930 -10.055 -20.154 1.00 66.56 299 TYR A O 1
ATOM 2407 N N . TYR A 1 300 ? -23.902 -11.001 -20.256 1.00 64.69 300 TYR A N 1
ATOM 2408 C CA . TYR A 1 300 ? -24.390 -12.380 -20.186 1.00 64.69 300 TYR A CA 1
ATOM 2409 C C . TYR A 1 300 ? -25.054 -12.702 -18.836 1.00 64.69 300 TYR A C 1
ATOM 2411 O O . TYR A 1 300 ? -26.118 -13.320 -18.778 1.00 64.69 300 TYR A O 1
ATOM 2419 N N . LEU A 1 301 ? -24.459 -12.239 -17.734 1.00 57.50 301 LEU A N 1
ATOM 2420 C CA . LEU A 1 301 ? -24.998 -12.433 -16.386 1.00 57.50 301 LEU A CA 1
ATOM 2421 C C . LEU A 1 301 ? -26.283 -11.631 -16.136 1.00 57.50 301 LEU A C 1
ATOM 2423 O O . LEU A 1 301 ? -27.120 -12.057 -15.346 1.00 57.50 301 LEU A O 1
ATOM 2427 N N . ILE A 1 302 ? -26.459 -10.495 -16.812 1.00 64.38 302 ILE A N 1
ATOM 2428 C CA . ILE A 1 302 ? -27.692 -9.698 -16.746 1.00 64.38 302 ILE A CA 1
ATOM 2429 C C . ILE A 1 302 ? -28.775 -10.262 -17.677 1.00 64.38 302 ILE A C 1
ATOM 2431 O O . ILE A 1 302 ? -29.954 -10.242 -17.330 1.00 64.38 302 ILE A O 1
ATOM 2435 N N . GLY A 1 303 ? -28.391 -10.794 -18.840 1.00 55.31 303 GLY A N 1
ATOM 2436 C CA . GLY A 1 303 ? -29.315 -11.258 -19.879 1.00 55.31 303 GLY A CA 1
ATOM 2437 C C . GLY A 1 303 ? -29.985 -12.614 -19.623 1.00 55.31 303 GLY A C 1
ATOM 2438 O O . GLY A 1 303 ? -30.910 -12.968 -20.346 1.00 55.31 303 GLY A O 1
ATOM 2439 N N . THR A 1 304 ? -29.561 -13.371 -18.608 1.00 50.47 304 THR A N 1
ATOM 2440 C CA . THR A 1 304 ? -30.041 -14.746 -18.341 1.00 50.47 304 THR A CA 1
ATOM 2441 C C . THR A 1 304 ? -31.259 -14.835 -17.416 1.00 50.47 304 THR A C 1
ATOM 2443 O O . THR A 1 304 ? -31.686 -15.932 -17.067 1.00 50.47 304 THR A O 1
ATOM 2446 N N . LYS A 1 305 ? -31.871 -13.703 -17.047 1.00 49.06 305 LYS A N 1
ATOM 2447 C CA . LYS A 1 305 ? -33.185 -13.672 -16.387 1.00 49.06 305 LYS A CA 1
ATOM 2448 C C . LYS A 1 305 ? -34.270 -13.241 -17.378 1.00 49.06 305 LYS A C 1
ATOM 2450 O O . LYS A 1 305 ? -34.733 -12.102 -17.339 1.00 49.06 305 LYS A O 1
ATOM 2455 N N . LYS A 1 306 ? -34.660 -14.153 -18.262 1.00 48.75 306 LYS A N 1
ATOM 2456 C CA . LYS A 1 306 ? -35.980 -14.155 -18.900 1.00 48.75 306 LYS A CA 1
ATOM 2457 C C . LYS A 1 306 ? -36.620 -15.512 -18.681 1.00 48.75 306 LYS A C 1
ATOM 2459 O O . LYS A 1 306 ? -35.876 -16.509 -18.788 1.00 48.75 306 LYS A O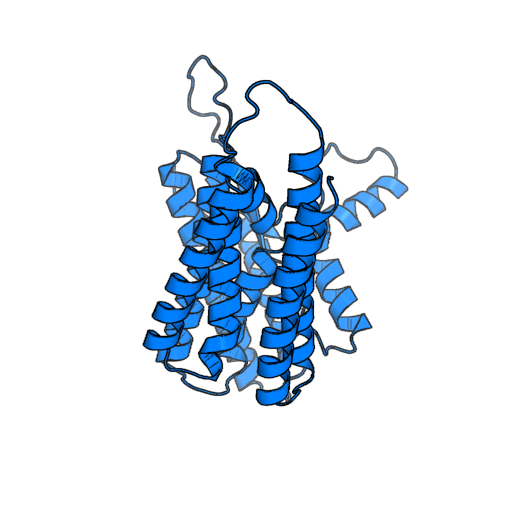 1
#

Secondary structure (DSSP, 8-state):
------HHHHHHHHHHHHHHHHHHHTTS-S-HHHHHHHHHHHHHHHHHHHHHHHHHHHHTT-EEEEEE--SS--PPPPSSHHHHHHHHHHHTHHHHHHHHHHHHTTTS----TTEEEEEE--TT---SS-PPPPHHHHHHHHHHHHHHHHHHHHHHHHHS-SS-GGGGHHHHHHHHHTS--TTSHHHHHHHH-HHHHHHHHHHHHHHHHHTTTS-HHHHHHHHHHHHHHHHHHHIIIIIS----TT---THHHHHHHHHHHHHHHHHHHHHHHHHTT--HHHHHHHHHHHHHHHHHHHHHHHHT--

pLDDT: mean 84.4, std 15.34, range [43.0, 98.56]

Radius of gyration: 20.63 Å; chains: 1; bounding box: 64×41×56 Å

Sequence (306 aa):
MKFRFSKTEIIHLILSAMLITFLVSFNIKSEVSAVIRIALVSTISLIFAVIIQKLVGLKYGLEAEYRIWAFREYTKPPKSFLRAIEDFFYDYTGILIPLAVFLITNAFWPFLAIASFIIKRPLKIRTGRFPFIKEKEVSAVAFFGVLSYLFVGLILNMFAPSGLIETKIPFLLALYSLIPLPNLPGSKIFFGGRITYIFTLAVTLSLFVLIPLLSVSYSLIISIAFALILAGVYFYGMESGIKNPFSLERPSIEIGWKFLFVMILISLIFLFLYFTNVNIITVISLAIVITTLAIVLYYYLIGTKK